Protein AF-A0A9X1L2Z2-F1 (afdb_monomer_lite)

Secondary structure (DSSP, 8-state):
----HHHHHHHHHHTT--SEEEEEE-SS-EEEEEEETTEEEEEEEEETTEEEEEEEEEEETTEEPSEEEEE-TTSGGGEEEEEGGG------S--EESSHHHHHHHHHHHHIIIII--EEEEEEETTEEEEEEEEETTEEEEEE---SS-SSSPPTT-THHHHHTHHHHH--TTGGG-EEEEEEPPPP---------

Radius of gyration: 20.14 Å; chains: 1; bounding box: 76×34×52 Å

Sequence (197 aa):
MTANWIKYLEQKLSQFNPTDVENRETEYKSSLTYYFQTSYLTVEFLDSTTINQVELGTYKNGIFSDYKILFHNSAPNFTKVKQRLFEIDENVNYVLTYDKANVEKLNIFLDSLFTNGWTEKIFSYKGFDYLIIVEIDNATHRIELKSNAEQDIPMPMDNLGIKMNIIWNNLKINARNRKKSIIEVKPLKKNVVQQRV

Structure (mmCIF, N/CA/C/O backbone):
data_AF-A0A9X1L2Z2-F1
#
_entry.id   AF-A0A9X1L2Z2-F1
#
loop_
_atom_site.group_PDB
_atom_site.id
_atom_site.type_symbol
_atom_site.label_atom_id
_atom_site.label_alt_id
_atom_site.label_comp_id
_atom_site.label_asym_id
_atom_site.label_entity_id
_atom_site.label_seq_id
_atom_site.pdbx_PDB_ins_code
_atom_site.Cartn_x
_atom_site.Cartn_y
_atom_site.Cartn_z
_atom_site.occupancy
_atom_site.B_iso_or_equiv
_atom_site.auth_seq_id
_atom_site.auth_comp_id
_atom_site.auth_asym_id
_atom_site.auth_atom_id
_atom_site.pdbx_PDB_model_num
ATOM 1 N N . MET A 1 1 ? -23.617 6.386 17.487 1.00 50.56 1 MET A N 1
ATOM 2 C CA . MET A 1 1 ? -22.558 5.397 17.191 1.00 50.56 1 MET A CA 1
ATOM 3 C C . MET A 1 1 ? -21.220 6.081 17.374 1.00 50.56 1 MET A C 1
ATOM 5 O O . MET A 1 1 ? -21.039 7.148 16.806 1.00 50.56 1 MET A O 1
ATOM 9 N N . THR A 1 2 ? -20.331 5.518 18.185 1.00 64.75 2 THR A N 1
ATOM 10 C CA . THR A 1 2 ? -18.977 6.044 18.403 1.00 64.75 2 THR A CA 1
ATOM 11 C C . THR A 1 2 ? -18.167 5.906 17.115 1.00 64.75 2 THR A C 1
ATOM 13 O O . THR A 1 2 ? -18.229 4.857 16.469 1.00 64.75 2 THR A O 1
ATOM 16 N N . ALA A 1 3 ? -17.470 6.966 16.710 1.00 80.62 3 ALA A N 1
ATOM 17 C CA . ALA A 1 3 ? -16.605 6.934 15.538 1.00 80.62 3 ALA A CA 1
ATOM 18 C C . ALA A 1 3 ? -15.352 6.104 15.856 1.00 80.62 3 ALA A C 1
ATOM 20 O O . ALA A 1 3 ? -14.770 6.265 16.927 1.00 80.62 3 ALA A O 1
ATOM 21 N N . ASN A 1 4 ? -14.992 5.173 14.975 1.00 91.19 4 ASN A N 1
ATOM 22 C CA . ASN A 1 4 ? -13.864 4.268 15.171 1.00 91.19 4 ASN A CA 1
ATOM 23 C C . ASN A 1 4 ? -13.281 3.843 13.814 1.00 91.19 4 ASN A C 1
ATOM 25 O O . ASN A 1 4 ? -13.928 4.009 12.773 1.00 91.19 4 ASN A O 1
ATOM 29 N N . TRP A 1 5 ? -12.057 3.313 13.815 1.00 93.50 5 TRP A N 1
ATOM 30 C CA . TRP A 1 5 ? -11.350 2.977 12.580 1.00 93.50 5 TRP A CA 1
ATOM 31 C C . TRP A 1 5 ? -11.997 1.831 11.813 1.00 93.50 5 TRP A C 1
ATOM 33 O O . TRP A 1 5 ? -12.001 1.867 10.588 1.00 93.50 5 TRP A O 1
ATOM 43 N N . ILE A 1 6 ? -12.563 0.847 12.514 1.00 91.88 6 ILE A N 1
ATOM 44 C CA . ILE A 1 6 ? -13.168 -0.341 11.899 1.00 91.88 6 ILE A CA 1
ATOM 45 C C . ILE A 1 6 ? -14.299 0.077 10.953 1.00 91.88 6 ILE A C 1
ATOM 47 O O . ILE A 1 6 ? -14.218 -0.160 9.750 1.00 91.88 6 ILE A O 1
ATOM 51 N N . LYS A 1 7 ? -15.296 0.809 11.466 1.00 92.06 7 LYS A N 1
ATOM 52 C CA . LYS A 1 7 ? -16.436 1.277 10.660 1.00 92.06 7 LYS A CA 1
ATOM 53 C C . LYS A 1 7 ? -16.010 2.228 9.550 1.00 92.06 7 LYS A C 1
ATOM 55 O O . LYS A 1 7 ? -16.571 2.206 8.458 1.00 92.06 7 LYS A O 1
ATOM 60 N N . TYR A 1 8 ? -15.030 3.082 9.837 1.00 94.50 8 TYR A N 1
ATOM 61 C CA . TYR A 1 8 ? -14.489 4.003 8.849 1.00 94.50 8 TYR A CA 1
ATOM 62 C C . TYR A 1 8 ? -13.849 3.259 7.669 1.00 94.50 8 TYR A C 1
ATOM 64 O O . TYR A 1 8 ? -14.135 3.573 6.514 1.00 94.50 8 TYR A O 1
ATOM 72 N N . LEU A 1 9 ? -13.007 2.263 7.951 1.00 94.44 9 LEU A N 1
ATOM 73 C CA . LEU A 1 9 ? -12.316 1.474 6.935 1.00 94.44 9 LEU A CA 1
ATOM 74 C C . LEU A 1 9 ? -13.283 0.601 6.143 1.00 94.44 9 LEU A C 1
ATOM 76 O O . LEU A 1 9 ? -13.163 0.562 4.924 1.00 94.44 9 LEU A O 1
ATOM 80 N N . GLU A 1 10 ? -14.278 -0.010 6.789 1.00 92.00 10 GLU A N 1
ATOM 81 C CA . GLU A 1 10 ? -15.349 -0.740 6.098 1.00 92.00 10 GLU A CA 1
ATOM 82 C C . GLU A 1 10 ? -16.029 0.151 5.049 1.00 92.00 10 GLU A C 1
ATOM 84 O O . GLU A 1 10 ? -16.127 -0.215 3.877 1.00 92.00 10 GLU A O 1
ATOM 89 N N . GLN A 1 11 ? -16.425 1.368 5.432 1.00 92.19 11 GLN A N 1
ATOM 90 C CA . GLN A 1 11 ? -17.044 2.322 4.511 1.00 92.19 11 GLN A CA 1
ATOM 91 C C . GLN A 1 11 ? -16.074 2.766 3.410 1.00 92.19 11 GLN A C 1
ATOM 93 O O . GLN A 1 11 ? -16.404 2.673 2.227 1.00 92.19 11 GLN A O 1
ATOM 98 N N . LYS A 1 12 ? -14.865 3.210 3.774 1.00 91.94 12 LYS A N 1
ATOM 99 C CA . LYS A 1 12 ? -13.863 3.727 2.829 1.00 91.94 12 LYS A CA 1
ATOM 100 C C . LYS A 1 12 ? -13.367 2.656 1.860 1.00 91.94 12 LYS A C 1
ATOM 102 O O . LYS A 1 12 ? -13.046 3.002 0.729 1.00 91.94 12 LYS A O 1
ATOM 107 N N . LEU A 1 13 ? -13.268 1.391 2.264 1.00 91.62 13 LEU A N 1
ATOM 108 C CA . LEU A 1 13 ? -12.715 0.325 1.426 1.00 91.62 13 LEU A CA 1
ATOM 109 C C . LEU A 1 13 ? -13.782 -0.423 0.628 1.00 91.62 13 LEU A C 1
ATOM 111 O O . LEU A 1 13 ? -13.462 -0.937 -0.443 1.00 91.62 13 LEU A O 1
ATOM 115 N N . SER A 1 14 ? -15.044 -0.417 1.074 1.00 88.81 14 SER A N 1
ATOM 116 C CA . SER A 1 14 ? -16.161 -1.027 0.333 1.00 88.81 14 SER A CA 1
ATOM 117 C C . SER A 1 14 ? -16.272 -0.518 -1.109 1.00 88.81 14 SER A C 1
ATOM 119 O O . SER A 1 14 ? -16.515 -1.304 -2.021 1.00 88.81 14 SER A O 1
ATOM 121 N N . GLN A 1 15 ? -15.988 0.768 -1.346 1.00 88.50 15 GLN A N 1
ATOM 122 C CA . GLN A 1 15 ? -16.022 1.374 -2.684 1.00 88.50 15 GLN A CA 1
ATOM 123 C C . GLN A 1 15 ? -15.008 0.766 -3.670 1.00 88.50 15 GLN A C 1
ATOM 125 O O . GLN A 1 15 ? -15.162 0.912 -4.882 1.00 88.50 15 GLN A O 1
ATOM 130 N N . PHE A 1 16 ? -13.968 0.090 -3.171 1.00 86.06 16 PHE A N 1
ATOM 131 C CA . PHE A 1 16 ? -12.947 -0.562 -3.991 1.00 86.06 16 PHE A CA 1
ATOM 132 C C . PHE A 1 16 ? -13.242 -2.046 -4.251 1.00 86.06 16 PHE A C 1
ATOM 134 O O . PHE A 1 16 ? -12.428 -2.716 -4.882 1.00 86.06 16 PHE A O 1
ATOM 141 N N . ASN A 1 17 ? -14.405 -2.542 -3.810 1.00 88.25 17 ASN A N 1
ATOM 142 C CA . ASN A 1 17 ? -14.879 -3.918 -3.985 1.00 88.25 17 ASN A CA 1
ATOM 143 C C . ASN A 1 17 ? -13.841 -4.983 -3.565 1.00 88.25 17 ASN A C 1
ATOM 145 O O . ASN A 1 17 ? -13.325 -5.703 -4.428 1.00 88.25 17 ASN A O 1
ATOM 149 N N . PRO A 1 18 ? -13.514 -5.095 -2.260 1.00 90.25 18 PRO A N 1
ATOM 150 C CA . PRO A 1 18 ? -12.686 -6.188 -1.760 1.00 90.25 18 PRO A CA 1
ATOM 151 C C . PRO A 1 18 ? -13.276 -7.544 -2.168 1.00 90.25 18 PRO A C 1
ATOM 153 O O . PRO A 1 18 ? -14.487 -7.748 -2.109 1.00 90.25 18 PRO A O 1
ATOM 156 N N . THR A 1 19 ? -12.422 -8.470 -2.594 1.00 91.00 19 THR A N 1
ATOM 157 C CA . THR A 1 19 ? -12.823 -9.834 -2.959 1.00 91.00 19 THR A CA 1
ATOM 158 C C . THR A 1 19 ? -13.074 -10.704 -1.738 1.00 91.00 19 THR A C 1
ATOM 160 O O . THR A 1 19 ? -13.852 -11.646 -1.824 1.00 91.00 19 THR A O 1
ATOM 163 N N . ASP A 1 20 ? -12.386 -10.410 -0.637 1.00 91.44 20 ASP A N 1
ATOM 164 C CA . ASP A 1 20 ? -12.529 -11.106 0.637 1.00 91.44 20 ASP A CA 1
ATOM 165 C C . ASP A 1 20 ? -12.056 -10.202 1.784 1.00 91.44 20 ASP A C 1
ATOM 167 O O . ASP A 1 20 ? -11.296 -9.250 1.556 1.00 91.44 20 ASP A O 1
ATOM 171 N N . VAL A 1 21 ? -12.502 -10.499 3.002 1.00 93.06 21 VAL A N 1
ATOM 172 C CA . VAL A 1 21 ? -12.085 -9.816 4.230 1.00 93.06 21 VAL A CA 1
ATOM 173 C C . VAL A 1 21 ? -11.798 -10.862 5.304 1.00 93.06 21 VAL A C 1
ATOM 175 O O . VAL A 1 21 ? -12.689 -11.596 5.723 1.00 93.06 21 VAL A O 1
ATOM 178 N N . GLU A 1 22 ? -10.551 -10.911 5.767 1.00 93.00 22 GLU A N 1
ATOM 179 C CA . GLU A 1 22 ? -10.114 -11.798 6.846 1.00 93.00 22 GLU A CA 1
ATOM 180 C C . GLU A 1 22 ? -9.914 -11.007 8.139 1.00 93.00 22 GLU A C 1
ATOM 182 O O . GLU A 1 22 ? -9.192 -10.006 8.168 1.00 93.00 22 GLU A O 1
ATOM 187 N N . ASN A 1 23 ? -10.497 -11.517 9.222 1.00 92.12 23 ASN A N 1
ATOM 188 C CA . ASN A 1 23 ? -10.336 -10.971 10.562 1.00 92.12 23 ASN A CA 1
ATOM 189 C C . ASN A 1 23 ? -9.462 -11.923 11.376 1.00 92.12 23 ASN A C 1
ATOM 191 O O . ASN A 1 23 ? -9.761 -13.116 11.469 1.00 92.12 23 ASN A O 1
ATOM 195 N N . ARG A 1 24 ? -8.404 -11.399 11.995 1.00 89.94 24 ARG A N 1
ATOM 196 C CA . ARG A 1 24 ? -7.597 -12.142 12.967 1.00 89.94 24 ARG A CA 1
ATOM 197 C C . ARG A 1 24 ? -7.587 -11.415 14.291 1.00 89.94 24 ARG A C 1
ATOM 199 O O . ARG A 1 24 ? -7.286 -10.229 14.352 1.00 89.94 24 ARG A O 1
ATOM 206 N N . GLU A 1 25 ? -7.853 -12.154 15.355 1.00 87.00 25 GLU A N 1
ATOM 207 C CA . GLU A 1 25 ? -7.789 -11.649 16.718 1.00 87.00 25 GLU A CA 1
ATOM 208 C C . GLU A 1 25 ? -6.832 -12.511 17.538 1.00 87.00 25 GLU A C 1
ATOM 210 O O . GLU A 1 25 ? -6.821 -13.739 17.449 1.00 87.00 25 GLU A O 1
ATOM 215 N N . THR A 1 26 ? -6.000 -11.839 18.321 1.00 80.12 26 THR A N 1
ATOM 216 C CA . THR A 1 26 ? -5.115 -12.416 19.332 1.00 80.12 26 THR A CA 1
ATOM 217 C C . THR A 1 26 ? -5.360 -11.687 20.650 1.00 80.12 26 THR A C 1
ATOM 219 O O . THR A 1 26 ? -6.032 -10.658 20.671 1.00 80.12 26 THR A O 1
ATOM 222 N N . GLU A 1 27 ? -4.781 -12.172 21.748 1.00 72.19 27 GLU A N 1
ATOM 223 C CA . GLU A 1 27 ? -4.947 -11.558 23.075 1.00 72.19 27 GLU A CA 1
ATOM 224 C C . GLU A 1 27 ? -4.486 -10.088 23.137 1.00 72.19 27 GLU A C 1
ATOM 226 O O . GLU A 1 27 ? -5.013 -9.307 23.924 1.00 72.19 27 GLU A O 1
ATOM 231 N N . TYR A 1 28 ? -3.539 -9.689 22.281 1.00 72.75 28 TYR A N 1
ATOM 232 C CA . TYR A 1 28 ? -2.922 -8.357 22.325 1.00 72.75 28 TYR A CA 1
ATOM 233 C C . TYR A 1 28 ? -3.249 -7.469 21.124 1.00 72.75 28 TYR A C 1
ATOM 235 O O . TYR A 1 28 ? -2.971 -6.271 21.161 1.00 72.75 28 TYR A O 1
ATOM 243 N N . LYS A 1 29 ? -3.752 -8.049 20.030 1.00 76.88 29 LYS A N 1
ATOM 244 C CA . LYS A 1 29 ? -3.877 -7.369 18.735 1.00 76.88 29 LYS A CA 1
ATOM 245 C C . LYS A 1 29 ? -5.016 -7.949 17.917 1.00 76.88 29 LYS A C 1
ATOM 247 O O . LYS A 1 29 ? -5.210 -9.166 17.899 1.00 76.88 29 LYS A O 1
ATOM 252 N N . SER A 1 30 ? -5.686 -7.085 17.165 1.00 90.19 30 SER A N 1
ATOM 253 C CA . SER A 1 30 ? -6.607 -7.491 16.102 1.00 90.19 30 SER A CA 1
ATOM 254 C C . SER A 1 30 ? -6.120 -6.960 14.759 1.00 90.19 30 SER A C 1
ATOM 256 O O . SER A 1 30 ? -5.442 -5.935 14.694 1.00 90.19 30 SER A O 1
ATOM 258 N N . SER A 1 31 ? -6.434 -7.655 13.673 1.00 92.50 31 SER A N 1
ATOM 259 C CA . SER A 1 31 ? -6.158 -7.179 12.326 1.00 92.50 31 SER A CA 1
ATOM 260 C C . SER A 1 31 ? -7.288 -7.505 11.362 1.00 92.50 31 SER A C 1
ATOM 262 O O . SER A 1 31 ? -7.951 -8.540 11.461 1.00 92.50 31 SER A O 1
ATOM 264 N N . LEU A 1 32 ? -7.498 -6.585 10.424 1.00 94.50 32 LEU A N 1
ATOM 265 C CA . LEU A 1 32 ? -8.420 -6.727 9.304 1.00 94.50 32 LEU A CA 1
ATOM 266 C C . LEU A 1 32 ? -7.599 -6.728 8.022 1.00 94.50 32 LEU A C 1
ATOM 268 O O . LEU A 1 32 ? -6.861 -5.775 7.756 1.00 94.50 32 LEU A O 1
ATOM 272 N N . THR A 1 33 ? -7.728 -7.784 7.227 1.00 94.19 33 THR A N 1
ATOM 273 C CA . THR A 1 33 ? -7.079 -7.891 5.922 1.00 94.19 33 THR A CA 1
ATOM 274 C C . THR A 1 33 ? -8.121 -7.877 4.820 1.00 94.19 33 THR A C 1
ATOM 276 O O . THR A 1 33 ? -8.940 -8.780 4.712 1.00 94.19 33 THR A O 1
ATOM 279 N N . TYR A 1 34 ? -8.062 -6.850 3.980 1.00 93.88 34 TYR A N 1
ATOM 280 C CA . TYR A 1 34 ? -8.905 -6.688 2.803 1.00 93.88 34 TYR A CA 1
ATOM 281 C C . TYR A 1 34 ? -8.153 -7.207 1.584 1.00 93.88 34 TYR A C 1
ATOM 283 O O . TYR A 1 34 ? -7.081 -6.697 1.244 1.00 93.88 34 TYR A O 1
ATOM 291 N N . TYR A 1 35 ? -8.714 -8.200 0.907 1.00 91.44 35 TYR A N 1
ATOM 292 C CA . TYR A 1 35 ? -8.129 -8.780 -0.294 1.00 91.44 35 TYR A CA 1
ATOM 293 C C . TYR A 1 35 ? -8.705 -8.143 -1.556 1.00 91.44 35 TYR A C 1
ATOM 295 O O . TYR A 1 35 ? -9.900 -7.889 -1.661 1.00 91.44 35 TYR A O 1
ATOM 303 N N . PHE A 1 36 ? -7.845 -7.918 -2.546 1.00 87.88 36 PHE A N 1
ATOM 304 C CA . PHE A 1 36 ? -8.167 -7.336 -3.846 1.00 87.88 36 PHE A CA 1
ATOM 305 C C . PHE A 1 36 ? -7.457 -8.124 -4.948 1.00 87.88 36 PHE A C 1
ATOM 307 O O . PHE A 1 36 ? -6.343 -7.785 -5.351 1.00 87.88 36 PHE A O 1
ATOM 314 N N . GLN A 1 37 ? -8.084 -9.187 -5.455 1.00 84.94 37 GLN A N 1
ATOM 315 C CA . GLN A 1 37 ? -7.502 -10.066 -6.483 1.00 84.94 37 GLN A CA 1
ATOM 316 C C . GLN A 1 37 ? -6.125 -10.632 -6.078 1.00 84.94 37 GLN A C 1
ATOM 318 O O . GLN A 1 37 ? -6.063 -11.638 -5.390 1.00 84.94 37 GLN A O 1
ATOM 323 N N . THR A 1 38 ? -5.022 -10.006 -6.502 1.00 84.31 38 THR A N 1
ATOM 324 C CA . THR A 1 38 ? -3.631 -10.398 -6.192 1.00 84.31 38 THR A CA 1
ATOM 325 C C . THR A 1 38 ? -2.947 -9.447 -5.207 1.00 84.31 38 THR A C 1
ATOM 327 O O . THR A 1 38 ? -1.725 -9.454 -5.055 1.00 84.31 38 THR A O 1
ATOM 330 N N . SER A 1 39 ? -3.717 -8.577 -4.562 1.00 88.06 39 SER A N 1
ATOM 331 C CA . SER A 1 39 ? -3.256 -7.557 -3.620 1.00 88.06 39 SER A CA 1
ATOM 332 C C . SER A 1 39 ? -4.003 -7.675 -2.302 1.00 88.06 39 SER A C 1
ATOM 334 O O . SER A 1 39 ? -5.114 -8.193 -2.267 1.00 88.06 39 SER A O 1
ATOM 336 N N . TYR A 1 40 ? -3.410 -7.193 -1.220 1.00 90.94 40 TYR A N 1
ATOM 337 C CA . TYR A 1 40 ? -4.066 -7.148 0.082 1.00 90.94 40 TYR A CA 1
ATOM 338 C C . TYR A 1 40 ? -3.699 -5.854 0.810 1.00 90.94 40 TYR A C 1
ATOM 340 O O . TYR A 1 40 ? -2.624 -5.298 0.577 1.00 90.94 40 TYR A O 1
ATOM 348 N N . LEU A 1 41 ? -4.587 -5.393 1.685 1.00 92.94 41 LEU A N 1
ATOM 349 C CA . LEU A 1 41 ? -4.359 -4.317 2.644 1.00 92.94 41 LEU A CA 1
ATOM 350 C C . LEU A 1 41 ? -4.656 -4.868 4.037 1.00 92.94 41 LEU A C 1
ATOM 352 O O . LEU A 1 41 ? -5.799 -5.217 4.319 1.00 92.94 41 LEU A O 1
ATOM 356 N N . THR A 1 42 ? -3.651 -4.923 4.898 1.00 93.50 42 THR A N 1
ATOM 357 C CA . THR A 1 42 ? -3.804 -5.309 6.299 1.00 93.50 42 THR A CA 1
ATOM 358 C C . THR A 1 42 ? -3.727 -4.073 7.176 1.00 93.50 42 THR A C 1
ATOM 360 O O . THR A 1 42 ? -2.803 -3.264 7.063 1.00 93.50 42 THR A O 1
ATOM 363 N N . VAL A 1 43 ? -4.695 -3.947 8.074 1.00 93.69 43 VAL A N 1
ATOM 364 C CA . VAL A 1 43 ? -4.696 -2.953 9.140 1.00 93.69 43 VAL A CA 1
ATOM 365 C C . VAL A 1 43 ? -4.642 -3.693 10.463 1.00 93.69 43 VAL A C 1
ATOM 367 O O . VAL A 1 43 ? -5.512 -4.509 10.749 1.00 93.69 43 VAL A O 1
ATOM 370 N N . GLU A 1 44 ? -3.609 -3.426 11.250 1.00 92.00 44 GLU A N 1
ATOM 371 C CA . GLU A 1 44 ? -3.461 -3.928 12.612 1.00 92.00 44 GLU A CA 1
ATOM 372 C C . GLU A 1 44 ? -3.911 -2.852 13.599 1.00 92.00 44 GLU A C 1
ATOM 374 O O . GLU A 1 44 ? -3.548 -1.681 13.467 1.00 92.00 44 GLU A O 1
ATOM 379 N N . PHE A 1 45 ? -4.672 -3.256 14.606 1.00 90.44 45 PHE A N 1
ATOM 380 C CA . PHE A 1 45 ? -5.266 -2.393 15.613 1.00 90.44 45 PHE A CA 1
ATOM 381 C C . PHE A 1 45 ? -4.747 -2.772 17.000 1.00 90.44 45 PHE A C 1
ATOM 383 O O . PHE A 1 45 ? -4.691 -3.955 17.349 1.00 90.44 45 PHE A O 1
ATOM 390 N N . LEU A 1 46 ? -4.421 -1.754 17.802 1.00 88.88 46 LEU A N 1
ATOM 391 C CA . LEU A 1 46 ? -4.300 -1.920 19.255 1.00 88.88 46 LEU A CA 1
ATOM 392 C C . LEU A 1 46 ? -5.694 -1.985 19.888 1.00 88.88 46 LEU A C 1
ATOM 394 O O . LEU A 1 46 ? -5.942 -2.778 20.788 1.00 88.88 46 LEU A O 1
ATOM 398 N N . ASP A 1 47 ? -6.615 -1.170 19.374 1.00 88.19 47 ASP A N 1
ATOM 399 C CA . ASP A 1 47 ? -8.021 -1.125 19.758 1.00 88.19 47 ASP A CA 1
ATOM 400 C C . ASP A 1 47 ? -8.853 -0.509 18.612 1.00 88.19 47 ASP A C 1
ATOM 402 O O . ASP A 1 47 ? -8.313 -0.038 17.611 1.00 88.19 47 ASP A O 1
ATOM 406 N N . SER A 1 48 ? -10.184 -0.464 18.745 1.00 88.88 48 SER A N 1
ATOM 407 C CA . SER A 1 48 ? -11.062 0.050 17.675 1.00 88.88 48 SER A CA 1
ATOM 408 C C . SER A 1 48 ? -10.803 1.515 17.266 1.00 88.88 48 SER A C 1
ATOM 410 O O . SER A 1 48 ? -11.199 1.932 16.176 1.00 88.88 48 SER A O 1
ATOM 412 N N . THR A 1 49 ? -10.149 2.303 18.117 1.00 91.19 49 THR A N 1
ATOM 413 C CA . THR A 1 49 ? -9.814 3.722 17.925 1.00 91.19 49 THR A CA 1
ATOM 414 C C . THR A 1 49 ? -8.336 3.969 17.625 1.00 91.19 49 THR A C 1
ATOM 416 O O . THR A 1 49 ? -7.976 5.098 17.289 1.00 91.19 49 THR A O 1
ATOM 419 N N . THR A 1 50 ? -7.502 2.927 17.648 1.00 90.19 50 THR A N 1
ATOM 420 C CA . THR A 1 50 ? -6.052 3.048 17.492 1.00 90.19 50 THR A CA 1
ATOM 421 C C . THR A 1 50 ? -5.502 2.009 16.517 1.00 90.19 50 THR A C 1
ATOM 423 O O . THR A 1 50 ? -5.487 0.809 16.799 1.00 90.19 50 THR A O 1
ATOM 426 N N . ILE A 1 51 ? -4.989 2.474 15.377 1.00 91.50 51 ILE A N 1
ATOM 427 C CA . ILE A 1 51 ? -4.265 1.631 14.415 1.00 91.50 51 ILE A CA 1
ATOM 428 C C . ILE A 1 51 ? -2.798 1.541 14.837 1.00 91.50 51 ILE A C 1
ATOM 430 O O . ILE A 1 51 ? -2.168 2.566 15.095 1.00 91.50 51 ILE A O 1
ATOM 434 N N . ASN A 1 52 ? -2.261 0.322 14.874 1.00 87.19 52 ASN A N 1
ATOM 435 C CA . ASN A 1 52 ? -0.843 0.053 15.094 1.00 87.19 52 ASN A CA 1
ATOM 436 C C . ASN A 1 52 ? -0.046 0.012 13.790 1.00 87.19 52 ASN A C 1
ATOM 438 O O . ASN A 1 52 ? 1.119 0.378 13.779 1.00 87.19 52 ASN A O 1
ATOM 442 N N . GLN A 1 53 ? -0.635 -0.476 12.697 1.00 89.56 53 GLN A N 1
ATOM 443 C CA . GLN A 1 53 ? 0.067 -0.622 11.425 1.00 89.56 53 GLN A CA 1
ATOM 444 C C . GLN A 1 53 ? -0.923 -0.663 10.266 1.00 89.56 53 GLN A C 1
ATOM 446 O O . GLN A 1 53 ? -1.990 -1.264 10.367 1.00 89.56 53 GLN A O 1
ATOM 451 N N . VAL A 1 54 ? -0.534 -0.071 9.138 1.00 90.94 54 VAL A N 1
ATOM 452 C CA . VAL A 1 54 ? -1.209 -0.261 7.852 1.00 90.94 54 VAL A CA 1
ATOM 453 C C . VAL A 1 54 ? -0.170 -0.729 6.850 1.00 90.94 54 VAL A C 1
ATOM 455 O O . VAL A 1 54 ? 0.826 -0.037 6.612 1.00 90.94 54 VAL A O 1
ATOM 458 N N . GLU A 1 55 ? -0.400 -1.896 6.264 1.00 90.06 55 GLU A N 1
ATOM 459 C CA . GLU A 1 55 ? 0.445 -2.438 5.212 1.00 90.06 55 GLU A CA 1
ATOM 460 C C . GLU A 1 55 ? -0.363 -2.880 4.002 1.00 90.06 55 GLU A C 1
ATOM 462 O O . GLU A 1 55 ? -1.468 -3.398 4.116 1.00 90.06 55 GLU A O 1
ATOM 467 N N . LEU A 1 56 ? 0.221 -2.701 2.828 1.00 89.50 56 LEU A N 1
ATOM 468 C CA . LEU A 1 56 ? -0.313 -3.183 1.574 1.00 89.50 56 LEU A CA 1
ATOM 469 C C . LEU A 1 56 ? 0.756 -3.997 0.855 1.00 89.50 56 LEU A C 1
ATOM 471 O O . LEU A 1 56 ? 1.932 -3.628 0.798 1.00 89.50 56 LEU A O 1
ATOM 475 N N . GLY A 1 57 ? 0.340 -5.116 0.283 1.00 86.31 57 GLY A N 1
ATOM 476 C CA . GLY A 1 57 ? 1.236 -5.988 -0.452 1.00 86.31 57 GLY A CA 1
ATOM 477 C C . GLY A 1 57 ? 0.525 -6.772 -1.537 1.00 86.31 57 GLY A C 1
ATOM 478 O O . GLY A 1 57 ? -0.626 -6.518 -1.894 1.00 86.31 57 GLY A O 1
ATOM 479 N N . THR A 1 58 ? 1.251 -7.739 -2.085 1.00 83.50 58 THR A N 1
ATOM 480 C CA . THR A 1 58 ? 0.724 -8.664 -3.088 1.00 83.50 58 THR A CA 1
ATOM 481 C C . THR A 1 58 ? 0.880 -10.093 -2.631 1.00 83.50 58 THR A C 1
ATOM 483 O O . THR A 1 58 ? 1.789 -10.422 -1.864 1.00 83.50 58 THR A O 1
ATOM 486 N N . TYR A 1 59 ? -0.025 -10.931 -3.116 1.00 78.00 59 TYR A N 1
ATOM 487 C CA . TYR A 1 59 ? -0.018 -12.356 -2.864 1.00 78.00 59 TYR A CA 1
ATOM 488 C C . TYR A 1 59 ? -0.467 -13.099 -4.125 1.00 78.00 59 TYR A C 1
ATOM 490 O O . TYR A 1 59 ? -1.277 -12.605 -4.914 1.00 78.00 59 TYR A O 1
ATOM 498 N N . LYS A 1 60 ? 0.091 -14.287 -4.346 1.00 76.25 60 LYS A N 1
ATOM 499 C CA . LYS A 1 60 ? -0.287 -15.168 -5.454 1.00 76.25 60 LYS A CA 1
ATOM 500 C C . LYS A 1 60 ? -0.115 -16.614 -5.017 1.00 76.25 60 LYS A C 1
ATOM 502 O O . LYS A 1 60 ? 0.945 -16.973 -4.520 1.00 76.25 60 LYS A O 1
ATOM 507 N N . ASN A 1 61 ? -1.144 -17.440 -5.214 1.00 76.94 61 ASN A N 1
ATOM 508 C CA . ASN A 1 61 ? -1.139 -18.861 -4.838 1.00 76.94 61 ASN A CA 1
ATOM 509 C C . ASN A 1 61 ? -0.708 -19.099 -3.373 1.00 76.94 61 ASN A C 1
ATOM 511 O O . ASN A 1 61 ? 0.076 -20.000 -3.096 1.00 76.94 61 ASN A O 1
ATOM 515 N N . GLY A 1 62 ? -1.164 -18.245 -2.449 1.00 70.00 62 GLY A N 1
ATOM 516 C CA . GLY A 1 62 ? -0.810 -18.323 -1.024 1.00 70.00 62 GLY A CA 1
ATOM 517 C C . GLY A 1 62 ? 0.588 -17.807 -0.660 1.00 70.00 62 GLY A C 1
ATOM 518 O O . GLY A 1 62 ? 0.959 -17.853 0.508 1.00 70.00 62 GLY A O 1
ATOM 519 N N . ILE A 1 63 ? 1.362 -17.294 -1.622 1.00 72.81 63 ILE A N 1
ATOM 520 C CA . ILE A 1 63 ? 2.710 -16.762 -1.391 1.00 72.81 63 ILE A CA 1
ATOM 521 C C . ILE A 1 63 ? 2.661 -15.234 -1.400 1.00 72.81 63 ILE A C 1
ATOM 523 O O . ILE A 1 63 ? 2.249 -14.627 -2.393 1.00 72.81 63 ILE A O 1
ATOM 527 N N . PHE A 1 64 ? 3.095 -14.619 -0.299 1.00 77.25 64 PHE A N 1
ATOM 528 C CA . PHE A 1 64 ? 3.260 -13.171 -0.176 1.00 77.25 64 PHE A CA 1
ATOM 529 C C . PHE A 1 64 ? 4.545 -12.707 -0.857 1.00 77.25 64 PHE A C 1
ATOM 531 O O . PHE A 1 64 ? 5.561 -13.397 -0.822 1.00 77.25 64 PHE A O 1
ATOM 538 N N . SER A 1 65 ? 4.511 -11.521 -1.457 1.00 73.69 65 SER A N 1
ATOM 539 C CA . SER A 1 65 ? 5.710 -10.932 -2.049 1.00 73.69 65 SER A CA 1
ATOM 540 C C . SER A 1 65 ? 6.707 -10.454 -0.990 1.00 73.69 65 SER A C 1
ATOM 542 O O . SER A 1 65 ? 6.314 -9.959 0.065 1.00 73.69 65 SER A O 1
ATOM 544 N N . ASP A 1 66 ? 7.996 -10.499 -1.335 1.00 71.38 66 ASP A N 1
ATOM 545 C CA . ASP A 1 66 ? 9.131 -10.075 -0.504 1.00 71.38 66 ASP A CA 1
ATOM 546 C C . ASP A 1 66 ? 9.179 -8.571 -0.218 1.00 71.38 66 ASP A C 1
ATOM 548 O O . ASP A 1 66 ? 10.042 -8.117 0.523 1.00 71.38 66 ASP A O 1
ATOM 552 N N . TYR A 1 67 ? 8.276 -7.777 -0.785 1.00 73.69 67 TYR A N 1
ATOM 553 C CA . TYR A 1 67 ? 8.179 -6.342 -0.530 1.00 73.69 67 TYR A CA 1
ATOM 554 C C . TYR A 1 67 ? 6.804 -5.996 0.059 1.00 73.69 67 TYR A C 1
ATOM 556 O O . TYR A 1 67 ? 5.854 -6.778 0.000 1.00 73.69 67 TYR A O 1
ATOM 564 N N . LYS A 1 68 ? 6.683 -4.805 0.630 1.00 79.00 68 LYS A N 1
ATOM 565 C CA . LYS A 1 68 ? 5.410 -4.244 1.078 1.00 79.00 68 LYS A CA 1
ATOM 566 C C . LYS A 1 68 ? 5.461 -2.727 1.097 1.00 79.00 68 LYS A C 1
ATOM 568 O O . LYS A 1 68 ? 6.535 -2.123 1.150 1.00 79.00 68 LYS A O 1
ATOM 573 N N . ILE A 1 69 ? 4.285 -2.129 1.046 1.00 83.69 69 ILE A N 1
ATOM 574 C CA . ILE A 1 69 ? 4.059 -0.698 1.182 1.00 83.69 69 ILE A CA 1
ATOM 575 C C . ILE A 1 69 ? 3.480 -0.466 2.570 1.00 83.69 69 ILE A C 1
ATOM 577 O O . ILE A 1 69 ? 2.525 -1.126 2.962 1.00 83.69 69 ILE A O 1
ATOM 581 N N . LEU A 1 70 ? 4.065 0.457 3.315 1.00 86.50 70 LEU A N 1
ATOM 582 C CA . LEU A 1 70 ? 3.676 0.793 4.675 1.00 86.50 70 LEU A CA 1
ATOM 583 C C . LEU A 1 70 ? 3.207 2.239 4.733 1.00 86.50 70 LEU A C 1
ATOM 585 O O . LEU A 1 70 ? 3.828 3.117 4.124 1.00 86.50 70 LEU A O 1
ATOM 589 N N . PHE A 1 71 ? 2.164 2.477 5.521 1.00 87.50 71 PHE A N 1
ATOM 590 C CA . PHE A 1 71 ? 1.859 3.818 5.998 1.00 87.50 71 PHE A CA 1
ATOM 591 C C . PHE A 1 71 ? 2.945 4.261 6.984 1.00 87.50 71 PHE A C 1
ATOM 593 O O . PHE A 1 71 ? 3.259 3.515 7.906 1.00 87.50 7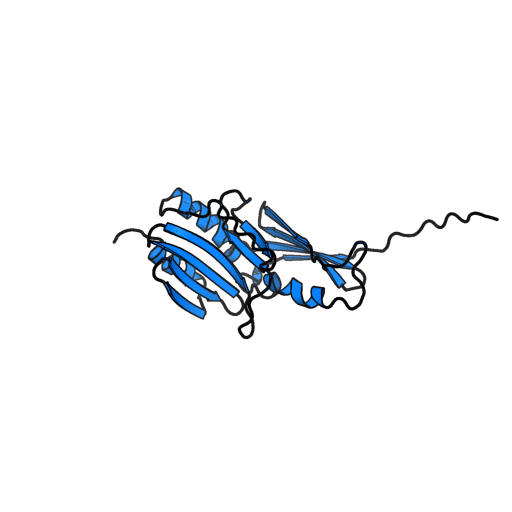1 PHE A O 1
ATOM 600 N N . HIS A 1 72 ? 3.507 5.461 6.840 1.00 86.00 72 HIS A N 1
ATOM 601 C CA . HIS A 1 72 ? 4.523 5.982 7.757 1.00 86.00 72 HIS A CA 1
ATOM 602 C C . HIS A 1 72 ? 4.422 7.501 7.923 1.00 86.00 72 HIS A C 1
ATOM 604 O O . HIS A 1 72 ? 4.630 8.245 6.970 1.00 86.00 72 HIS A O 1
ATOM 610 N N . ASN A 1 73 ? 4.200 7.981 9.150 1.00 81.31 73 ASN A N 1
ATOM 611 C CA . ASN A 1 73 ? 3.920 9.399 9.428 1.00 81.31 73 ASN A CA 1
ATOM 612 C C . ASN A 1 73 ? 5.004 10.381 8.948 1.00 81.31 73 ASN A C 1
ATOM 614 O O . ASN A 1 73 ? 4.681 11.486 8.526 1.00 81.31 73 ASN A O 1
ATOM 618 N N . SER A 1 74 ? 6.282 9.997 9.018 1.00 81.25 74 SER A N 1
ATOM 619 C CA . SER A 1 74 ? 7.394 10.854 8.574 1.00 81.25 74 SER A CA 1
ATOM 620 C C . SER A 1 74 ? 7.781 10.687 7.101 1.00 81.25 74 SER A C 1
ATOM 622 O O . SER A 1 74 ? 8.699 11.362 6.638 1.00 81.25 74 SER A O 1
ATOM 624 N N . ALA A 1 75 ? 7.142 9.769 6.370 1.00 78.62 75 ALA A N 1
ATOM 625 C CA . ALA A 1 75 ? 7.455 9.568 4.964 1.00 78.62 75 ALA A CA 1
ATOM 626 C C . ALA A 1 75 ? 6.695 10.580 4.088 1.00 78.62 75 ALA A C 1
ATOM 628 O O . ALA A 1 75 ? 5.555 10.931 4.410 1.00 78.62 75 ALA A O 1
ATOM 629 N N . PRO A 1 76 ? 7.274 11.027 2.960 1.00 79.38 76 PRO A N 1
ATOM 630 C CA . PRO A 1 76 ? 6.538 11.788 1.955 1.00 79.38 76 PRO A CA 1
ATOM 631 C C . PRO A 1 76 ? 5.263 11.048 1.533 1.00 79.38 76 PRO A C 1
ATOM 633 O O . PRO A 1 76 ? 5.304 9.844 1.271 1.00 79.38 76 PRO A O 1
ATOM 636 N N . ASN A 1 77 ? 4.127 11.755 1.513 1.00 81.12 77 ASN A N 1
ATOM 637 C CA . ASN A 1 77 ? 2.794 11.192 1.233 1.00 81.12 77 ASN A CA 1
ATOM 638 C C . ASN A 1 77 ? 2.460 9.946 2.076 1.00 81.12 77 ASN A C 1
ATOM 640 O O . ASN A 1 77 ? 1.708 9.070 1.654 1.00 81.12 77 ASN A O 1
ATOM 644 N N . PHE A 1 78 ? 3.076 9.842 3.255 1.00 86.00 78 PHE A N 1
ATOM 645 C CA . PHE A 1 78 ? 2.936 8.744 4.204 1.00 86.00 78 PHE A CA 1
ATOM 646 C C . PHE A 1 78 ? 3.267 7.357 3.652 1.00 86.00 78 PHE A C 1
ATOM 648 O O . PHE A 1 78 ? 2.866 6.361 4.243 1.00 86.00 78 PHE A O 1
ATOM 655 N N . THR A 1 79 ? 3.997 7.263 2.542 1.00 83.19 79 THR A N 1
ATOM 656 C CA . THR A 1 79 ? 4.264 5.986 1.875 1.00 83.19 79 THR A CA 1
ATOM 657 C C . THR A 1 79 ? 5.714 5.563 2.082 1.00 83.19 79 THR A C 1
ATOM 659 O O . THR A 1 79 ? 6.642 6.316 1.796 1.00 83.19 79 THR A O 1
ATOM 662 N N . LYS A 1 80 ? 5.943 4.341 2.571 1.00 80.25 80 LYS A N 1
ATOM 663 C CA . LYS A 1 80 ? 7.281 3.741 2.704 1.00 80.25 80 LYS A CA 1
ATOM 664 C C . LYS A 1 80 ? 7.278 2.347 2.088 1.00 80.25 80 LYS A C 1
ATOM 666 O O . LYS A 1 80 ? 6.499 1.496 2.495 1.00 80.25 80 LYS A O 1
ATOM 671 N N . VAL A 1 81 ? 8.167 2.088 1.133 1.00 77.69 81 VAL A N 1
ATOM 672 C CA . VAL 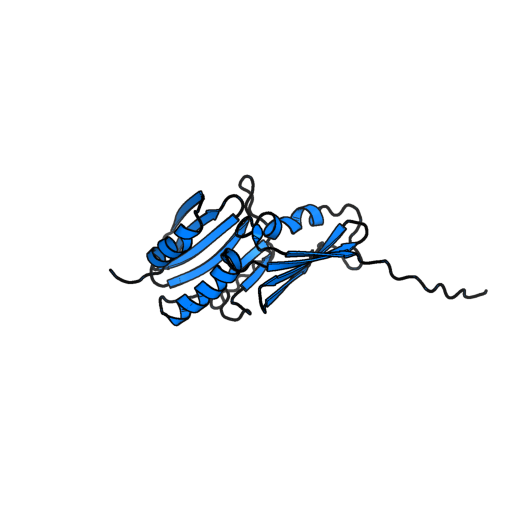A 1 81 ? 8.349 0.744 0.562 1.00 77.69 81 VAL A CA 1
ATOM 673 C C . VAL A 1 81 ? 9.465 0.030 1.318 1.00 77.69 81 VAL A C 1
ATOM 675 O O . VAL A 1 81 ? 10.544 0.593 1.503 1.00 77.69 81 VAL A O 1
ATOM 678 N N . LYS A 1 82 ? 9.214 -1.203 1.763 1.00 73.38 82 LYS A N 1
ATOM 679 C CA . LYS A 1 82 ? 10.188 -2.040 2.478 1.00 73.38 82 LYS A CA 1
ATOM 680 C C . LYS A 1 82 ? 10.255 -3.450 1.898 1.00 73.38 82 LYS A C 1
ATOM 682 O O . LYS A 1 82 ? 9.269 -3.951 1.367 1.00 73.38 82 LYS A O 1
ATOM 687 N N . GLN A 1 83 ? 11.413 -4.090 2.044 1.00 69.31 83 GLN A N 1
ATOM 688 C CA . GLN A 1 83 ? 11.605 -5.518 1.791 1.00 69.31 83 GLN A CA 1
ATOM 689 C C . GLN A 1 83 ? 11.411 -6.301 3.100 1.00 69.31 83 GLN A C 1
ATOM 691 O O . GLN A 1 83 ? 11.970 -5.919 4.126 1.00 69.31 83 GLN A O 1
ATOM 696 N N . ARG A 1 84 ? 10.643 -7.394 3.068 1.00 65.50 84 ARG A N 1
ATOM 697 C CA . ARG A 1 84 ? 10.317 -8.261 4.214 1.00 65.50 84 ARG A CA 1
ATOM 698 C C . ARG A 1 84 ? 11.546 -8.932 4.837 1.00 65.50 84 ARG A C 1
ATOM 700 O O . ARG A 1 84 ? 11.588 -9.108 6.044 1.00 65.50 84 ARG A O 1
ATOM 707 N N . LEU A 1 85 ? 12.560 -9.274 4.037 1.00 55.84 85 LEU A N 1
ATOM 708 C CA . LEU A 1 85 ? 13.759 -9.997 4.502 1.00 55.84 85 LEU A CA 1
ATOM 709 C C . LEU A 1 85 ? 14.664 -9.193 5.458 1.00 55.84 85 LEU A C 1
ATOM 711 O O . LEU A 1 85 ? 15.559 -9.772 6.065 1.00 55.84 85 LEU A O 1
ATOM 715 N N . PHE A 1 86 ? 14.443 -7.883 5.604 1.00 51.38 86 PHE A N 1
ATOM 716 C CA . PHE A 1 86 ? 15.249 -6.994 6.449 1.00 51.38 86 PHE A CA 1
ATOM 717 C C . PHE A 1 86 ? 14.430 -6.364 7.587 1.00 51.38 86 PHE A C 1
ATOM 719 O O . PHE A 1 86 ? 14.693 -5.227 7.983 1.00 51.38 86 PHE A O 1
ATOM 726 N N . GLU A 1 87 ? 13.416 -7.068 8.101 1.00 52.69 87 GLU A N 1
ATOM 727 C CA . GLU A 1 87 ? 12.665 -6.634 9.285 1.00 52.69 87 GLU A CA 1
ATOM 728 C C . GLU A 1 87 ? 13.554 -6.684 10.539 1.00 52.69 87 GLU A C 1
ATOM 730 O O . GLU A 1 87 ? 13.553 -7.638 11.308 1.00 52.69 87 GLU A O 1
ATOM 735 N N . ILE A 1 88 ? 14.336 -5.623 10.744 1.00 46.06 88 ILE A N 1
ATOM 736 C CA . ILE A 1 88 ? 14.712 -5.194 12.088 1.00 46.06 88 ILE A CA 1
ATOM 737 C C . ILE A 1 88 ? 13.475 -4.497 12.652 1.00 46.06 88 ILE A C 1
ATOM 739 O O . ILE A 1 88 ? 12.871 -3.666 11.967 1.00 46.06 88 ILE A O 1
ATOM 743 N N . ASP A 1 89 ? 13.098 -4.885 13.866 1.00 45.69 89 ASP A N 1
ATOM 744 C CA . ASP A 1 89 ? 11.911 -4.456 14.605 1.00 45.69 89 ASP A CA 1
ATOM 745 C C . ASP A 1 89 ? 11.962 -2.941 14.898 1.00 45.69 89 ASP A C 1
ATOM 747 O O . ASP A 1 89 ? 12.310 -2.470 15.982 1.00 45.69 89 ASP A O 1
ATOM 751 N N . GLU A 1 90 ? 11.714 -2.131 13.867 1.00 51.66 90 GLU A N 1
ATOM 752 C CA . GLU A 1 90 ? 11.579 -0.684 13.970 1.00 51.66 90 GLU A CA 1
ATOM 753 C C . GLU A 1 90 ? 10.211 -0.390 14.599 1.00 51.66 90 GLU A C 1
ATOM 755 O O . GLU A 1 90 ? 9.245 -0.099 13.894 1.00 51.66 90 GLU A O 1
ATOM 760 N N . ASN A 1 91 ? 10.159 -0.428 15.933 1.00 48.19 91 ASN A N 1
ATOM 761 C CA . ASN A 1 91 ? 9.053 -0.000 16.809 1.00 48.19 91 ASN A CA 1
ATOM 762 C C . ASN A 1 91 ? 8.696 1.506 16.683 1.00 48.19 91 ASN A C 1
ATOM 764 O O . ASN A 1 91 ? 8.374 2.183 17.658 1.00 48.19 91 ASN A O 1
ATOM 768 N N . VAL A 1 92 ? 8.797 2.094 15.491 1.00 51.78 92 VAL A N 1
ATOM 769 C CA . VAL A 1 92 ? 8.863 3.547 15.310 1.00 51.78 92 VAL A CA 1
ATOM 770 C C . VAL A 1 92 ? 7.539 4.104 14.776 1.00 51.78 92 VAL A C 1
ATOM 772 O O . VAL A 1 92 ? 7.314 4.173 13.574 1.00 51.78 92 VAL A O 1
ATOM 775 N N . ASN A 1 93 ? 6.706 4.601 15.697 1.00 54.28 93 ASN A N 1
ATOM 776 C CA . ASN A 1 93 ? 5.728 5.686 15.487 1.00 54.28 93 ASN A CA 1
ATOM 777 C C . ASN A 1 93 ? 4.565 5.450 14.496 1.00 54.28 93 ASN A C 1
ATOM 779 O O . ASN A 1 93 ? 4.159 6.376 13.782 1.00 54.28 93 ASN A O 1
ATOM 783 N N . TYR A 1 94 ? 3.985 4.249 14.476 1.00 62.31 94 TYR A N 1
ATOM 784 C CA . TYR A 1 94 ? 2.836 3.924 13.614 1.00 62.31 94 TYR A CA 1
ATOM 785 C C . TYR A 1 94 ? 1.458 4.113 14.274 1.00 62.31 94 TYR A C 1
ATOM 787 O O . TYR A 1 94 ? 0.438 3.936 13.611 1.00 62.31 94 TYR A O 1
ATOM 795 N N . VAL A 1 95 ? 1.413 4.515 15.548 1.00 76.81 95 VAL A N 1
ATOM 796 C CA . VAL A 1 95 ? 0.160 4.658 16.301 1.00 76.81 95 VAL A CA 1
ATOM 797 C C . VAL A 1 95 ? -0.676 5.819 15.744 1.00 76.81 95 VAL A C 1
ATOM 799 O O . VAL A 1 95 ? -0.292 6.985 15.856 1.00 76.81 95 VAL A O 1
ATOM 802 N N . LEU A 1 96 ? -1.823 5.499 15.142 1.00 88.44 96 LEU A N 1
ATOM 803 C CA . LEU A 1 96 ? -2.800 6.453 14.603 1.00 88.44 96 LEU A CA 1
ATOM 804 C C . LEU A 1 96 ? -4.080 6.414 15.444 1.00 88.44 96 LEU A C 1
ATOM 806 O O . LEU A 1 96 ? -4.878 5.477 15.343 1.00 88.44 96 LEU A O 1
ATOM 810 N N . THR A 1 97 ? -4.303 7.454 16.242 1.00 91.88 97 THR A N 1
ATOM 811 C CA . THR A 1 97 ? -5.565 7.662 16.964 1.00 91.88 97 THR A CA 1
ATOM 812 C C . THR A 1 97 ? -6.668 8.124 16.023 1.00 91.88 97 THR A C 1
ATOM 814 O O . THR A 1 97 ? -6.405 8.820 15.038 1.00 91.88 97 THR A O 1
ATOM 817 N N . TYR A 1 98 ? -7.913 7.754 16.324 1.00 92.12 98 TYR A N 1
ATOM 818 C CA . TYR A 1 98 ? -9.070 8.186 15.549 1.00 92.12 98 TYR A CA 1
ATOM 819 C C . TYR A 1 98 ? -9.378 9.668 15.806 1.00 92.12 98 TYR A C 1
ATOM 821 O O . TYR A 1 98 ? -10.117 10.034 16.719 1.00 92.12 98 TYR A O 1
ATOM 829 N N . ASP A 1 99 ? -8.815 10.530 14.967 1.00 92.00 99 ASP A N 1
ATOM 830 C CA . ASP A 1 99 ? -9.083 11.963 14.925 1.00 92.00 99 ASP A CA 1
ATOM 831 C C . ASP A 1 99 ? -9.047 12.476 13.481 1.00 92.00 99 ASP A C 1
ATOM 833 O O . ASP A 1 99 ? -8.574 11.803 12.562 1.00 92.00 99 ASP A O 1
ATOM 8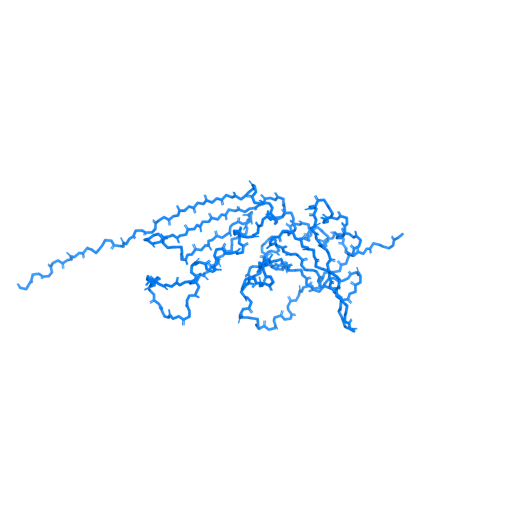37 N N . LYS A 1 100 ? -9.568 13.688 13.267 1.00 92.12 100 LYS A N 1
ATOM 838 C CA . LYS A 1 100 ? -9.708 14.266 11.925 1.00 92.12 100 LYS A CA 1
ATOM 839 C C . LYS A 1 100 ? -8.370 14.356 11.177 1.00 92.12 100 LYS A C 1
ATOM 841 O O . LYS A 1 100 ? -8.322 14.032 9.994 1.00 92.12 100 LYS A O 1
ATOM 846 N N . ALA A 1 101 ? -7.297 14.762 11.854 1.00 91.62 101 ALA A N 1
ATOM 847 C CA . ALA A 1 101 ? -5.996 14.943 11.217 1.00 91.62 101 ALA A CA 1
ATOM 848 C C . ALA A 1 101 ? -5.406 13.598 10.771 1.00 91.62 101 ALA A C 1
ATOM 850 O O . ALA A 1 101 ? -4.870 13.479 9.673 1.00 91.62 101 ALA A O 1
ATOM 851 N N . ASN A 1 102 ? -5.535 12.560 11.593 1.00 92.31 102 ASN A N 1
ATOM 852 C CA . ASN A 1 102 ? -5.053 11.225 11.253 1.00 92.31 102 ASN A CA 1
ATOM 853 C C . ASN A 1 102 ? -5.904 10.544 10.172 1.00 92.31 102 ASN A C 1
ATOM 855 O O . ASN A 1 102 ? -5.353 9.844 9.321 1.00 92.31 102 ASN A O 1
ATOM 859 N N . VAL A 1 103 ? -7.214 10.806 10.134 1.00 93.56 103 VAL A N 1
ATOM 860 C CA . VAL A 1 103 ? -8.088 10.385 9.026 1.00 93.56 103 VAL A CA 1
ATOM 861 C C . VAL A 1 103 ? -7.637 11.008 7.702 1.00 93.56 103 VAL A C 1
ATOM 863 O O . VAL A 1 103 ? -7.556 10.310 6.691 1.00 93.56 103 VAL A O 1
ATOM 866 N N . GLU A 1 104 ? -7.290 12.296 7.695 1.00 92.88 104 GLU A N 1
ATOM 867 C CA . GLU A 1 104 ? -6.759 12.976 6.506 1.00 92.88 104 GLU A CA 1
ATOM 868 C C . GLU A 1 104 ? -5.427 12.363 6.042 1.00 92.88 104 GLU A C 1
ATOM 870 O O . GLU A 1 104 ? -5.277 12.063 4.857 1.00 92.88 104 GLU A O 1
ATOM 875 N N . LYS A 1 105 ? -4.492 12.082 6.961 1.00 92.12 105 LYS A N 1
ATOM 876 C CA . LYS A 1 105 ? -3.219 11.414 6.621 1.00 92.12 105 LYS A CA 1
ATOM 877 C C . LYS A 1 105 ? -3.436 10.035 6.002 1.00 92.12 105 LYS A C 1
ATOM 879 O O . LYS A 1 105 ? -2.830 9.714 4.980 1.00 92.12 105 LYS A O 1
ATOM 884 N N . LEU A 1 106 ? -4.306 9.220 6.604 1.00 92.56 106 LEU A N 1
ATOM 885 C CA . LEU A 1 106 ? -4.603 7.888 6.084 1.00 92.56 106 LEU A CA 1
ATOM 886 C C . LEU A 1 106 ? -5.288 7.963 4.715 1.00 92.56 106 LEU A C 1
ATOM 888 O O . LEU A 1 106 ? -4.989 7.153 3.844 1.00 92.56 106 LEU A O 1
ATOM 892 N N . ASN A 1 107 ? -6.158 8.951 4.490 1.00 92.88 107 ASN A N 1
ATOM 893 C CA . ASN A 1 107 ? -6.751 9.176 3.173 1.00 92.88 107 ASN A CA 1
ATOM 894 C C . ASN A 1 107 ? -5.705 9.510 2.118 1.00 92.88 107 ASN A C 1
ATOM 896 O O . ASN A 1 107 ? -5.753 8.915 1.053 1.00 92.88 107 ASN A O 1
ATOM 900 N N . ILE A 1 108 ? -4.734 10.377 2.415 1.00 90.88 108 ILE A N 1
ATOM 901 C CA . ILE A 1 108 ? -3.650 10.691 1.471 1.00 90.88 108 ILE A CA 1
ATOM 902 C C . ILE A 1 108 ? -2.904 9.412 1.063 1.00 90.88 108 ILE A C 1
ATOM 904 O O . ILE A 1 108 ? -2.670 9.185 -0.124 1.00 90.88 108 ILE A O 1
ATOM 908 N N . PHE A 1 109 ? -2.590 8.545 2.028 1.00 90.25 109 PHE A N 1
ATOM 909 C CA . PHE A 1 109 ? -1.967 7.249 1.754 1.00 90.25 109 PHE A CA 1
ATOM 910 C C . PHE A 1 109 ? -2.852 6.337 0.891 1.00 90.25 109 PHE A C 1
ATOM 912 O O . PHE A 1 109 ? -2.405 5.819 -0.133 1.00 90.25 109 PHE A O 1
ATOM 919 N N . LEU A 1 110 ? -4.118 6.148 1.275 1.00 90.94 110 LEU A N 1
ATOM 920 C CA . LEU A 1 110 ? -5.037 5.261 0.560 1.00 90.94 110 LEU A CA 1
ATOM 921 C C . LEU A 1 110 ? -5.359 5.785 -0.843 1.00 90.94 110 LEU A C 1
ATOM 923 O O . LEU A 1 110 ? -5.330 5.017 -1.798 1.00 90.94 110 LEU A O 1
ATOM 927 N N . ASP A 1 111 ? -5.621 7.078 -0.998 1.00 89.06 111 ASP A N 1
ATOM 928 C CA . ASP A 1 111 ? -5.948 7.684 -2.287 1.00 89.06 111 ASP A CA 1
ATOM 929 C C . ASP A 1 111 ? -4.747 7.619 -3.241 1.00 89.06 111 ASP A C 1
ATOM 931 O O . ASP A 1 111 ? -4.935 7.323 -4.422 1.00 89.06 111 ASP A O 1
ATOM 935 N N . SER A 1 112 ? -3.514 7.762 -2.737 1.00 83.38 112 SER A N 1
ATOM 936 C CA . SER A 1 112 ? -2.300 7.561 -3.543 1.00 83.38 112 SER A CA 1
ATOM 937 C C . SER A 1 112 ? -2.256 6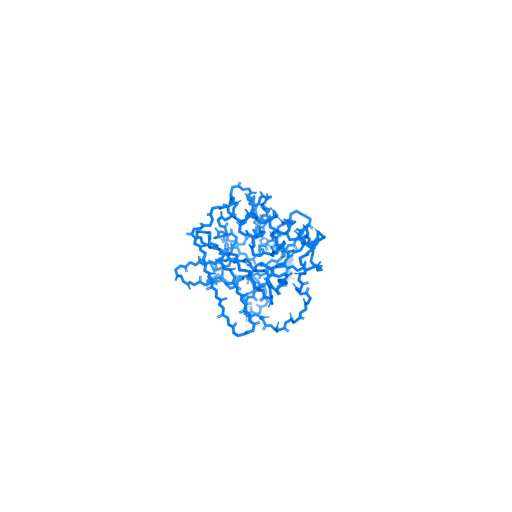.164 -4.179 1.00 83.38 112 SER A C 1
ATOM 939 O O . SER A 1 112 ? -1.946 6.014 -5.363 1.00 83.38 112 SER A O 1
ATOM 941 N N . LEU A 1 113 ? -2.622 5.130 -3.416 1.00 83.88 113 LEU A N 1
ATOM 942 C CA . LEU A 1 113 ? -2.521 3.733 -3.849 1.00 83.88 113 LEU A CA 1
ATOM 943 C C . LEU A 1 113 ? -3.751 3.259 -4.638 1.00 83.88 113 LEU A C 1
ATOM 945 O O . LEU A 1 113 ? -3.610 2.561 -5.642 1.00 83.88 113 LEU A O 1
ATOM 949 N N . PHE A 1 114 ? -4.955 3.646 -4.218 1.00 86.50 114 PHE A N 1
ATOM 950 C CA . PHE A 1 114 ? -6.215 3.147 -4.774 1.00 86.50 114 PHE A CA 1
ATOM 951 C C . PHE A 1 114 ? -6.830 4.054 -5.847 1.00 86.50 114 PHE A C 1
ATOM 953 O O . PHE A 1 114 ? -7.592 3.560 -6.682 1.00 86.50 114 PHE A O 1
ATOM 960 N N . THR A 1 115 ? -6.486 5.346 -5.874 1.00 86.00 115 THR A N 1
ATOM 961 C CA . THR A 1 115 ? -7.160 6.341 -6.728 1.00 86.00 115 THR A CA 1
ATOM 962 C C . THR A 1 115 ? -6.204 7.032 -7.699 1.00 86.00 115 THR A C 1
ATOM 964 O O . THR A 1 115 ? -6.421 6.970 -8.911 1.00 86.00 115 THR A O 1
ATOM 967 N N . ASN A 1 116 ? -5.109 7.624 -7.220 1.00 84.31 116 ASN A N 1
ATOM 968 C CA . ASN A 1 116 ? -4.215 8.451 -8.041 1.00 84.31 116 ASN A CA 1
ATOM 969 C C . ASN A 1 116 ? -3.332 7.609 -8.970 1.00 84.31 116 ASN A C 1
ATOM 971 O O . ASN A 1 116 ? -3.181 7.931 -10.148 1.00 84.31 116 ASN A O 1
ATOM 975 N N . GLY A 1 117 ? -2.820 6.485 -8.464 1.00 78.81 117 GLY A N 1
ATOM 976 C CA . GLY A 1 117 ? -1.898 5.626 -9.201 1.00 78.81 117 GLY A CA 1
ATOM 977 C C . GLY A 1 117 ? -0.459 6.118 -9.070 1.00 78.81 117 GLY A C 1
ATOM 978 O O . GLY A 1 117 ? -0.144 6.959 -8.233 1.00 78.81 117 GLY A O 1
ATOM 979 N N . TRP A 1 118 ? 0.441 5.562 -9.876 1.00 81.38 118 TRP A N 1
ATOM 980 C CA . TRP A 1 118 ? 1.873 5.847 -9.783 1.00 81.38 118 TRP A CA 1
ATOM 981 C C . TRP A 1 118 ? 2.566 5.725 -11.140 1.00 81.38 118 TRP A C 1
ATOM 983 O O . TRP A 1 118 ? 2.048 5.120 -12.087 1.00 81.38 118 TRP A O 1
ATOM 993 N N . THR A 1 119 ? 3.758 6.307 -11.234 1.00 80.00 119 THR A N 1
ATOM 994 C CA . THR A 1 119 ? 4.630 6.190 -12.405 1.00 80.00 119 THR A CA 1
ATOM 995 C C . THR A 1 119 ? 5.816 5.300 -12.087 1.00 80.00 119 THR A C 1
ATOM 997 O O . THR A 1 119 ? 6.413 5.390 -11.020 1.00 80.00 119 THR A O 1
ATOM 1000 N N . GLU A 1 120 ? 6.183 4.450 -13.035 1.00 77.25 120 GLU A N 1
ATOM 1001 C CA . GLU A 1 120 ? 7.348 3.586 -12.923 1.00 77.25 120 GLU A CA 1
ATOM 1002 C C . GLU A 1 120 ? 8.373 3.923 -13.982 1.00 77.25 120 GLU A C 1
ATOM 1004 O O . GLU A 1 120 ? 8.077 3.928 -15.180 1.00 77.25 120 GLU A O 1
ATOM 1009 N N . LYS A 1 121 ? 9.598 4.145 -13.520 1.00 76.00 121 LYS A N 1
ATOM 1010 C CA . LYS 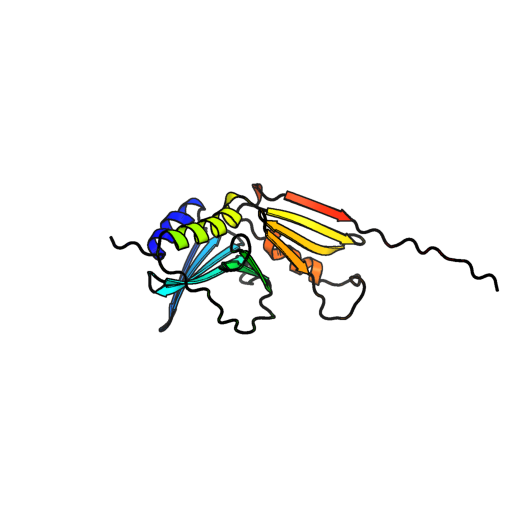A 1 121 ? 10.783 4.239 -14.360 1.00 76.00 121 LYS A CA 1
ATOM 1011 C C . LYS A 1 121 ? 11.581 2.962 -14.173 1.00 76.00 121 LYS A C 1
ATOM 1013 O O . LYS A 1 121 ? 12.153 2.723 -13.109 1.00 76.00 121 LYS A O 1
ATOM 1018 N N . ILE A 1 122 ? 11.565 2.138 -15.209 1.00 75.06 122 ILE A N 1
ATOM 1019 C CA . ILE A 1 122 ? 12.233 0.844 -15.245 1.00 75.06 122 ILE A CA 1
ATOM 1020 C C . ILE A 1 122 ? 13.538 1.038 -16.003 1.00 75.06 122 ILE A C 1
ATOM 1022 O O . ILE A 1 122 ? 13.523 1.428 -17.169 1.00 75.06 122 ILE A O 1
ATOM 1026 N N . PHE A 1 123 ? 14.661 0.794 -15.340 1.00 67.88 123 PHE A N 1
ATOM 1027 C CA . PHE A 1 123 ? 15.968 0.801 -15.977 1.00 67.88 123 PHE A CA 1
ATOM 1028 C C . PHE A 1 123 ? 16.314 -0.626 -16.379 1.00 67.88 123 PHE A C 1
ATOM 1030 O O . PHE A 1 123 ? 16.407 -1.516 -15.525 1.00 67.88 123 PHE A O 1
ATOM 1037 N N . SER A 1 124 ? 16.512 -0.820 -17.680 1.00 69.75 124 SER A N 1
ATOM 1038 C CA . SER A 1 124 ? 16.768 -2.130 -18.271 1.00 69.75 124 SER A CA 1
ATOM 1039 C C . SER A 1 124 ? 18.129 -2.146 -18.966 1.00 69.75 124 SER A C 1
ATOM 1041 O O . SER A 1 124 ? 18.504 -1.193 -19.647 1.00 69.75 124 SER A O 1
ATOM 1043 N N . TYR A 1 125 ? 18.873 -3.240 -18.825 1.00 63.94 125 TYR A N 1
ATOM 1044 C CA . TYR A 1 125 ? 20.149 -3.481 -19.499 1.00 63.94 125 TYR A CA 1
ATOM 1045 C C . TYR A 1 125 ? 20.090 -4.827 -20.224 1.00 63.94 125 TYR A C 1
ATOM 1047 O O . TYR A 1 125 ? 19.807 -5.849 -19.604 1.00 63.94 125 TYR A O 1
ATOM 1055 N N . LYS A 1 126 ? 20.337 -4.842 -21.543 1.00 67.44 126 LYS A N 1
ATOM 1056 C CA . LYS A 1 126 ? 20.248 -6.054 -22.391 1.00 67.44 126 LYS A CA 1
ATOM 1057 C C . LYS A 1 126 ? 18.924 -6.832 -22.233 1.00 67.44 126 LYS A C 1
ATOM 1059 O O . LYS A 1 126 ? 18.919 -8.057 -22.269 1.00 67.44 126 LYS A O 1
ATOM 1064 N N . GLY A 1 127 ? 17.812 -6.121 -22.040 1.00 64.06 127 GLY A N 1
ATOM 1065 C CA . GLY A 1 127 ? 16.490 -6.724 -21.831 1.00 64.06 127 GLY A CA 1
ATOM 1066 C C . GLY A 1 127 ? 16.189 -7.183 -20.398 1.00 64.06 127 GLY A C 1
ATOM 1067 O O . GLY A 1 127 ? 15.120 -7.741 -20.176 1.00 64.06 127 GLY A O 1
ATOM 1068 N N . PHE A 1 128 ? 17.084 -6.937 -19.432 1.00 64.44 128 PHE A N 1
ATOM 1069 C CA . PHE A 1 128 ? 16.875 -7.260 -18.017 1.00 64.44 128 PHE A CA 1
ATOM 1070 C C . PHE A 1 128 ? 16.654 -6.002 -17.174 1.00 64.44 128 PHE A C 1
ATOM 1072 O O . PHE A 1 128 ? 17.476 -5.084 -17.203 1.00 64.44 128 PHE A O 1
ATOM 1079 N N . ASP A 1 129 ? 15.574 -5.984 -16.396 1.00 64.94 129 ASP A N 1
ATOM 1080 C CA . ASP A 1 129 ? 15.257 -4.911 -15.449 1.00 64.94 129 ASP A CA 1
ATOM 1081 C C . ASP A 1 129 ? 16.125 -5.046 -14.192 1.00 64.94 129 ASP A C 1
ATOM 1083 O O . ASP A 1 129 ? 16.175 -6.118 -13.588 1.00 64.94 129 ASP A O 1
ATOM 1087 N N . TYR A 1 130 ? 16.792 -3.967 -13.777 1.00 63.59 130 TYR A N 1
ATOM 1088 C CA . TYR A 1 130 ? 17.709 -3.999 -12.624 1.00 63.59 130 TYR A CA 1
ATOM 1089 C C . TYR A 1 130 ? 17.474 -2.880 -11.601 1.00 63.59 130 TYR A C 1
ATOM 1091 O O . TYR A 1 130 ? 17.948 -2.953 -10.468 1.00 63.59 130 TYR A O 1
ATOM 1099 N N . LEU A 1 131 ? 16.735 -1.837 -11.974 1.00 66.38 131 LEU A N 1
ATOM 1100 C CA . LEU A 1 131 ? 16.310 -0.785 -11.059 1.00 66.38 131 LEU A CA 1
ATOM 1101 C C . LEU A 1 131 ? 14.903 -0.343 -11.437 1.00 66.38 131 LEU A C 1
ATOM 1103 O O . LEU A 1 131 ? 14.628 -0.043 -12.599 1.00 66.38 131 LEU A O 1
ATOM 1107 N N . ILE A 1 132 ? 14.033 -0.258 -10.435 1.00 69.00 132 ILE A N 1
ATOM 1108 C CA . ILE A 1 132 ? 12.703 0.319 -10.586 1.00 69.00 132 ILE A CA 1
ATOM 1109 C C . ILE A 1 132 ? 12.611 1.511 -9.639 1.00 69.00 132 ILE A C 1
ATOM 1111 O O . ILE A 1 132 ? 12.809 1.391 -8.428 1.00 69.00 132 ILE A O 1
ATOM 1115 N N . ILE A 1 133 ? 12.316 2.675 -10.205 1.00 72.38 133 ILE A N 1
ATOM 1116 C CA . ILE A 1 133 ? 11.951 3.864 -9.443 1.00 72.38 133 ILE A CA 1
ATOM 1117 C C . ILE A 1 133 ? 10.443 4.028 -9.565 1.00 72.38 133 ILE A C 1
ATOM 1119 O O . ILE A 1 133 ? 9.914 4.117 -10.674 1.00 72.38 133 ILE A O 1
ATOM 1123 N N . VAL A 1 134 ? 9.766 4.054 -8.422 1.00 74.75 134 VAL A N 1
ATOM 1124 C CA . VAL A 1 134 ? 8.326 4.286 -8.342 1.00 74.75 134 VAL A CA 1
ATOM 1125 C C . VAL A 1 134 ? 8.085 5.692 -7.823 1.00 74.75 134 VAL A C 1
ATOM 1127 O O . VAL A 1 134 ? 8.569 6.061 -6.757 1.00 74.75 134 VAL A O 1
ATOM 1130 N N . GLU A 1 135 ? 7.342 6.471 -8.592 1.00 78.00 135 GLU A N 1
ATOM 1131 C CA . GLU A 1 135 ? 6.980 7.851 -8.288 1.00 78.00 135 GLU A CA 1
ATOM 1132 C C . GLU A 1 135 ? 5.483 7.899 -7.973 1.00 78.00 135 GLU A C 1
ATOM 1134 O O . GLU A 1 135 ? 4.649 7.576 -8.824 1.00 78.00 135 GLU A O 1
ATOM 1139 N N . ILE A 1 136 ? 5.158 8.267 -6.735 1.00 76.75 136 ILE A N 1
ATOM 1140 C CA . ILE A 1 136 ? 3.795 8.389 -6.211 1.00 76.75 136 ILE A CA 1
ATOM 1141 C C . ILE A 1 136 ? 3.612 9.846 -5.791 1.00 76.75 136 ILE A C 1
ATOM 1143 O O . ILE A 1 136 ? 4.104 10.266 -4.739 1.00 76.75 136 ILE A O 1
ATOM 1147 N N . ASP A 1 137 ? 2.948 10.635 -6.634 1.00 75.88 137 ASP A N 1
ATOM 1148 C CA . ASP A 1 137 ? 2.866 12.092 -6.497 1.00 75.88 137 ASP A CA 1
ATOM 1149 C C . ASP A 1 137 ? 4.266 12.711 -6.260 1.00 75.88 137 ASP A C 1
ATOM 1151 O O . ASP A 1 137 ? 5.175 12.529 -7.069 1.00 75.88 137 ASP A O 1
ATOM 1155 N N . ASN A 1 138 ? 4.469 13.414 -5.139 1.00 69.50 138 ASN A N 1
ATOM 1156 C CA . ASN A 1 138 ? 5.752 14.030 -4.763 1.00 69.50 138 ASN A CA 1
ATOM 1157 C C . ASN A 1 138 ? 6.747 13.074 -4.066 1.00 69.50 138 ASN A C 1
ATOM 1159 O O . ASN A 1 138 ? 7.817 13.508 -3.637 1.00 69.50 138 ASN A O 1
ATOM 1163 N N . ALA A 1 139 ? 6.405 11.793 -3.904 1.00 70.25 139 ALA A N 1
ATOM 1164 C CA . ALA A 1 139 ? 7.251 10.795 -3.260 1.00 70.25 139 ALA A CA 1
ATOM 1165 C C . ALA A 1 139 ? 7.958 9.927 -4.307 1.00 70.25 139 ALA A C 1
ATOM 1167 O O . ALA A 1 139 ? 7.338 9.395 -5.226 1.00 70.25 139 ALA A O 1
ATOM 1168 N N . THR A 1 140 ? 9.272 9.758 -4.159 1.00 73.19 140 THR A N 1
ATOM 1169 C CA . THR A 1 140 ? 10.069 8.853 -4.996 1.00 73.19 140 THR A CA 1
ATOM 1170 C C . THR A 1 140 ? 10.576 7.694 -4.153 1.00 73.19 140 THR A C 1
ATOM 1172 O O . THR A 1 140 ? 11.298 7.884 -3.175 1.00 73.19 140 THR A O 1
ATOM 1175 N N . HIS A 1 141 ? 10.224 6.479 -4.554 1.00 69.00 141 HIS A N 1
ATOM 1176 C CA . HIS A 1 141 ? 10.651 5.246 -3.917 1.00 69.00 141 HIS A CA 1
ATOM 1177 C C . HIS A 1 141 ? 11.602 4.504 -4.845 1.00 69.00 141 HIS A C 1
ATOM 1179 O O . HIS A 1 141 ? 11.219 3.986 -5.896 1.00 69.00 141 HIS A O 1
ATOM 1185 N N . ARG A 1 142 ? 12.871 4.456 -4.444 1.00 65.94 142 ARG A N 1
ATOM 1186 C CA . ARG A 1 142 ? 13.897 3.687 -5.137 1.00 65.94 142 ARG A CA 1
ATOM 1187 C C . ARG A 1 142 ? 13.844 2.247 -4.645 1.00 65.94 142 ARG A C 1
ATOM 1189 O O . ARG A 1 142 ? 14.158 1.984 -3.487 1.00 65.94 142 ARG A O 1
ATOM 1196 N N . ILE A 1 143 ? 13.467 1.327 -5.523 1.00 63.41 143 ILE A N 1
ATOM 1197 C CA . ILE A 1 143 ? 13.496 -0.104 -5.235 1.00 63.41 143 ILE A CA 1
ATOM 1198 C C . ILE A 1 143 ? 14.729 -0.659 -5.934 1.00 63.41 143 ILE A C 1
ATOM 1200 O O . ILE A 1 143 ? 14.728 -0.928 -7.136 1.00 63.41 143 ILE A O 1
ATOM 1204 N N . GLU A 1 144 ? 15.815 -0.761 -5.174 1.00 55.28 144 GLU A N 1
ATOM 1205 C CA . GLU A 1 144 ? 17.028 -1.411 -5.654 1.00 55.28 144 GLU A CA 1
ATOM 1206 C C . GLU A 1 144 ? 16.804 -2.915 -5.713 1.00 55.28 144 GLU A C 1
ATOM 1208 O O . GLU A 1 144 ? 16.456 -3.544 -4.708 1.00 55.28 144 GLU A O 1
ATOM 1213 N N . LEU A 1 145 ? 17.023 -3.491 -6.893 1.00 54.59 145 LEU A N 1
ATOM 1214 C CA . LEU A 1 145 ? 16.940 -4.926 -7.080 1.00 54.59 145 LEU A CA 1
ATOM 1215 C C . LEU A 1 145 ? 18.254 -5.556 -6.596 1.00 54.59 145 LEU A C 1
ATOM 1217 O O . LEU A 1 145 ? 19.132 -5.876 -7.391 1.00 54.59 145 LEU A O 1
ATOM 1221 N N . LYS A 1 146 ? 18.455 -5.617 -5.272 1.00 46.44 146 LYS A N 1
ATOM 1222 C CA . LYS A 1 146 ? 19.695 -6.147 -4.689 1.00 46.44 146 LYS A CA 1
ATOM 1223 C C . LYS A 1 146 ? 19.779 -7.661 -4.880 1.00 46.44 146 LYS A C 1
ATOM 1225 O O . LYS A 1 146 ? 19.093 -8.410 -4.191 1.00 46.44 146 LYS A O 1
ATOM 1230 N N . SER A 1 147 ? 20.682 -8.091 -5.756 1.00 40.44 147 SER A N 1
ATOM 1231 C CA . SER A 1 147 ? 21.386 -9.364 -5.601 1.00 40.44 147 SER A CA 1
ATOM 1232 C C . SER A 1 147 ? 22.323 -9.251 -4.392 1.00 40.44 147 SER A C 1
ATOM 1234 O O . SER A 1 147 ?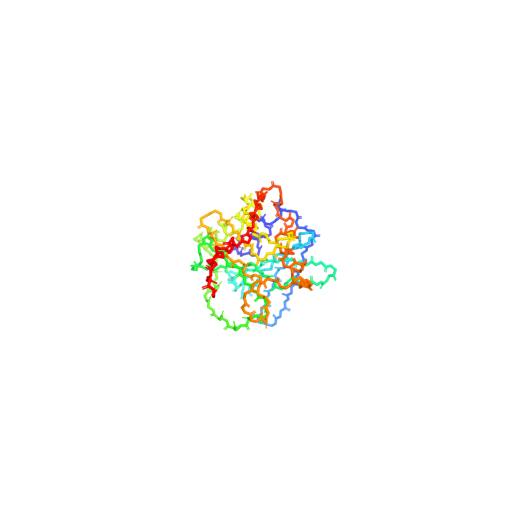 23.040 -8.262 -4.245 1.00 40.44 147 SER A O 1
ATOM 1236 N N . ASN A 1 148 ? 22.312 -10.256 -3.513 1.00 38.31 148 ASN A N 1
ATOM 1237 C CA . ASN A 1 148 ? 23.223 -10.366 -2.365 1.00 38.31 148 ASN A CA 1
ATOM 1238 C C . ASN A 1 148 ? 24.645 -10.817 -2.767 1.00 38.31 148 ASN A C 1
ATOM 1240 O O . ASN A 1 148 ? 25.348 -11.426 -1.965 1.00 38.31 148 ASN A O 1
ATOM 1244 N N . ALA A 1 149 ? 25.092 -10.529 -3.986 1.00 34.03 149 ALA A N 1
ATOM 1245 C CA . ALA A 1 149 ? 26.468 -10.747 -4.397 1.00 34.03 149 ALA A CA 1
ATOM 1246 C C . ALA A 1 149 ? 26.967 -9.498 -5.128 1.00 34.03 149 ALA A C 1
ATOM 1248 O O . ALA A 1 149 ? 26.403 -9.113 -6.144 1.00 34.03 149 ALA A O 1
ATOM 1249 N N . GLU A 1 150 ? 27.953 -8.863 -4.498 1.00 31.55 150 GLU A N 1
ATOM 1250 C CA . GLU A 1 150 ? 28.947 -7.894 -4.972 1.00 31.55 150 GLU A CA 1
ATOM 1251 C C . GLU A 1 150 ? 28.752 -7.180 -6.326 1.00 31.55 150 GLU A C 1
ATOM 1253 O O . GLU A 1 150 ? 28.469 -7.764 -7.362 1.00 31.55 150 GLU A O 1
ATOM 1258 N N . GLN A 1 151 ? 28.990 -5.868 -6.245 1.00 41.56 151 GLN A N 1
ATOM 1259 C CA . GLN A 1 151 ? 29.243 -4.857 -7.275 1.00 41.56 151 GLN A CA 1
ATOM 1260 C C . GLN A 1 151 ? 29.316 -5.260 -8.763 1.00 41.56 151 GLN A C 1
ATOM 1262 O O . GLN A 1 151 ? 29.995 -6.191 -9.179 1.00 41.56 151 GLN A O 1
ATOM 1267 N N . ASP A 1 152 ? 28.743 -4.341 -9.547 1.00 39.91 152 ASP A N 1
ATOM 1268 C CA . ASP A 1 152 ? 28.915 -4.119 -10.982 1.00 39.91 152 ASP A CA 1
ATOM 1269 C C . ASP A 1 152 ? 28.205 -5.093 -11.933 1.00 39.91 152 ASP A C 1
ATOM 1271 O O . ASP A 1 152 ? 28.781 -6.008 -12.510 1.00 39.91 152 ASP A O 1
ATOM 1275 N N . ILE A 1 153 ? 26.964 -4.703 -12.252 1.00 45.78 153 ILE A N 1
ATOM 1276 C CA . ILE A 1 153 ? 26.133 -5.175 -13.372 1.00 45.78 153 ILE A CA 1
ATOM 1277 C C . ILE A 1 153 ? 25.420 -6.514 -13.086 1.00 45.78 153 ILE A C 1
ATOM 1279 O O . ILE A 1 153 ? 26.046 -7.477 -12.655 1.00 45.78 153 ILE A O 1
ATOM 1283 N N . PRO A 1 154 ? 24.102 -6.618 -13.369 1.00 42.72 154 PRO A N 1
ATOM 1284 C CA . PRO A 1 154 ? 23.371 -7.878 -13.244 1.00 42.72 154 PRO A CA 1
ATOM 1285 C C . PRO A 1 154 ? 24.027 -8.968 -14.091 1.00 42.72 154 PRO A C 1
ATOM 1287 O O . PRO A 1 154 ? 24.220 -8.791 -15.301 1.00 42.72 154 PRO A O 1
ATOM 1290 N N . MET A 1 155 ? 24.344 -10.107 -13.476 1.00 42.72 155 MET A N 1
ATOM 1291 C CA . MET A 1 155 ? 24.814 -11.266 -14.223 1.00 42.72 155 MET A CA 1
ATOM 1292 C C . MET A 1 155 ? 23.642 -11.874 -15.016 1.00 42.72 155 MET A C 1
ATOM 1294 O O . MET A 1 155 ? 22.573 -12.121 -14.450 1.00 42.72 155 MET A O 1
ATOM 1298 N N . PRO A 1 156 ? 23.799 -12.126 -16.328 1.00 40.03 156 PRO A N 1
ATOM 1299 C CA . PRO A 1 156 ? 22.788 -12.837 -17.099 1.00 40.03 156 PRO A CA 1
ATOM 1300 C C . PRO A 1 156 ? 22.609 -14.237 -16.493 1.00 40.03 156 PRO A C 1
ATOM 1302 O O . PRO A 1 156 ? 23.586 -14.971 -16.382 1.00 40.03 156 PRO A O 1
ATOM 1305 N N . MET A 1 157 ? 21.365 -14.567 -16.117 1.00 43.00 157 MET A N 1
ATOM 1306 C CA . MET A 1 157 ? 20.884 -15.718 -15.313 1.00 43.00 157 MET A CA 1
ATOM 1307 C C . MET A 1 157 ? 20.431 -15.404 -13.877 1.00 43.00 157 MET A C 1
ATOM 1309 O O . MET A 1 157 ? 19.979 -16.309 -13.173 1.00 43.00 157 MET A O 1
ATOM 1313 N N . ASP A 1 158 ? 20.431 -14.136 -13.462 1.00 43.25 158 ASP A N 1
ATOM 1314 C CA . ASP A 1 158 ? 19.835 -13.761 -12.182 1.00 43.25 158 ASP A CA 1
ATOM 1315 C C . ASP A 1 158 ? 18.292 -13.734 -12.250 1.00 43.25 158 ASP A C 1
ATOM 1317 O O . ASP A 1 158 ? 17.659 -12.819 -12.784 1.00 43.25 158 ASP A O 1
ATOM 1321 N N . ASN A 1 159 ? 17.663 -14.780 -11.706 1.00 45.53 159 ASN A N 1
ATOM 1322 C CA . ASN A 1 159 ? 16.205 -14.954 -11.665 1.00 45.53 159 ASN A CA 1
ATOM 1323 C C . ASN A 1 159 ? 15.500 -13.993 -10.686 1.00 45.53 159 ASN A C 1
ATOM 1325 O O . ASN A 1 159 ? 14.275 -14.055 -10.532 1.00 45.53 159 ASN A O 1
ATOM 1329 N N . LEU A 1 160 ? 16.242 -13.104 -10.018 1.00 42.59 160 LEU A N 1
ATOM 1330 C CA . LEU A 1 160 ? 15.693 -12.079 -9.132 1.00 42.59 160 LEU A CA 1
ATOM 1331 C C . LEU A 1 160 ? 14.854 -11.043 -9.907 1.00 42.59 160 LEU A C 1
ATOM 1333 O O . LEU A 1 160 ? 13.787 -10.650 -9.440 1.00 42.59 160 LEU A O 1
ATOM 1337 N N . GLY A 1 161 ? 15.239 -10.698 -11.143 1.00 41.50 161 GLY A N 1
ATOM 1338 C CA . GLY A 1 161 ? 14.490 -9.759 -11.997 1.00 41.50 161 GLY A CA 1
ATOM 1339 C C . GLY A 1 161 ? 13.066 -10.229 -12.340 1.00 41.50 161 GLY A C 1
ATOM 1340 O O . GLY A 1 161 ? 12.136 -9.424 -12.388 1.00 41.50 161 GLY A O 1
ATOM 1341 N N . ILE A 1 162 ? 12.856 -11.548 -12.463 1.00 43.84 162 ILE A N 1
ATOM 1342 C CA . ILE A 1 162 ? 11.523 -12.161 -12.643 1.00 43.84 162 ILE A CA 1
ATOM 1343 C C . ILE A 1 162 ? 10.698 -12.078 -11.342 1.00 43.84 162 ILE A C 1
ATOM 1345 O O . ILE A 1 162 ? 9.471 -11.980 -11.387 1.00 43.84 162 ILE A O 1
ATOM 1349 N N . LYS A 1 163 ? 11.359 -12.069 -10.175 1.00 47.41 163 LYS A N 1
ATOM 1350 C CA . LYS A 1 163 ? 10.723 -12.049 -8.848 1.00 47.41 163 LYS A CA 1
ATOM 1351 C C . LYS A 1 163 ? 10.400 -10.645 -8.325 1.00 47.41 163 LYS A C 1
ATOM 1353 O O . LYS A 1 163 ? 9.532 -10.505 -7.473 1.00 47.41 163 LYS A O 1
ATOM 1358 N N . MET A 1 164 ? 11.036 -9.590 -8.831 1.00 44.41 164 MET A N 1
ATOM 1359 C CA . MET A 1 164 ? 10.956 -8.267 -8.187 1.00 44.41 164 MET A CA 1
ATOM 1360 C C . MET A 1 164 ? 10.023 -7.264 -8.864 1.00 44.41 164 MET A C 1
ATOM 1362 O O . MET A 1 164 ? 9.578 -6.309 -8.232 1.00 44.41 164 MET A O 1
ATOM 1366 N N . ASN A 1 165 ? 9.601 -7.532 -10.100 1.00 46.91 165 ASN A N 1
ATOM 1367 C CA . ASN A 1 165 ? 8.538 -6.766 -10.758 1.00 46.91 165 ASN A CA 1
ATOM 1368 C C . ASN A 1 165 ? 7.134 -7.103 -10.183 1.00 46.91 165 ASN A C 1
ATOM 1370 O O . ASN A 1 165 ? 6.117 -6.586 -10.636 1.00 46.91 165 ASN A O 1
ATOM 1374 N N . ILE A 1 166 ? 7.069 -7.992 -9.181 1.00 52.47 166 ILE A N 1
ATOM 1375 C CA . ILE A 1 166 ? 5.857 -8.646 -8.675 1.00 52.47 166 ILE A CA 1
ATOM 1376 C C . ILE A 1 166 ? 4.958 -7.696 -7.890 1.00 52.47 166 ILE A C 1
ATOM 1378 O O . ILE A 1 166 ? 3.750 -7.780 -8.060 1.00 52.47 166 ILE A O 1
ATOM 1382 N N . ILE A 1 167 ? 5.475 -6.767 -7.084 1.00 53.12 167 ILE A N 1
ATOM 1383 C CA . ILE A 1 167 ? 4.576 -5.951 -6.246 1.00 53.12 167 ILE A CA 1
ATOM 1384 C C . ILE A 1 167 ? 3.755 -5.006 -7.074 1.00 53.12 167 ILE A C 1
ATOM 1386 O O . ILE A 1 167 ? 2.539 -5.032 -6.987 1.00 53.12 167 ILE A O 1
ATOM 1390 N N . TRP A 1 168 ? 4.390 -4.220 -7.926 1.00 55.72 168 TRP A N 1
ATOM 1391 C CA . TRP A 1 168 ? 3.645 -3.228 -8.674 1.00 55.72 168 TRP A CA 1
ATOM 1392 C C . TRP A 1 168 ? 2.961 -3.822 -9.911 1.00 55.72 168 TRP A C 1
ATOM 1394 O O . TRP A 1 168 ? 1.876 -3.376 -10.267 1.00 55.72 168 TRP A O 1
ATOM 1404 N N . ASN A 1 169 ? 3.493 -4.883 -10.548 1.00 54.19 169 ASN A N 1
ATOM 1405 C CA . ASN A 1 169 ? 2.741 -5.627 -11.581 1.00 54.19 169 ASN A CA 1
ATOM 1406 C C . ASN A 1 169 ? 1.561 -6.426 -11.030 1.00 54.19 169 ASN A C 1
ATOM 1408 O O . ASN A 1 169 ? 0.567 -6.552 -11.742 1.00 54.19 169 ASN A O 1
ATOM 1412 N N . ASN A 1 170 ? 1.644 -6.945 -9.802 1.00 58.53 170 ASN A N 1
ATOM 1413 C CA . ASN A 1 170 ? 0.544 -7.695 -9.189 1.00 58.53 170 ASN A CA 1
ATOM 1414 C C . ASN A 1 170 ? -0.304 -6.842 -8.239 1.00 58.53 170 ASN A C 1
ATOM 1416 O O . ASN A 1 170 ? -1.322 -7.330 -7.742 1.00 58.53 170 ASN A O 1
ATOM 1420 N N . LEU A 1 171 ? 0.057 -5.571 -8.028 1.00 65.50 171 LEU A N 1
ATOM 1421 C CA . LEU A 1 171 ? -0.837 -4.545 -7.510 1.00 65.50 171 LEU A CA 1
ATOM 1422 C C . LEU A 1 171 ? -1.846 -4.214 -8.595 1.00 65.50 171 LEU A C 1
ATOM 1424 O O . LEU A 1 171 ? -1.673 -3.300 -9.397 1.00 65.50 171 LEU A O 1
ATOM 1428 N N . LYS A 1 172 ? -2.896 -5.033 -8.654 1.00 68.81 172 LYS A N 1
ATOM 1429 C CA . LYS A 1 172 ? -4.004 -4.820 -9.585 1.00 68.81 172 LYS A CA 1
ATOM 1430 C C . LYS A 1 172 ? -4.913 -3.683 -9.144 1.00 68.81 172 LYS A C 1
ATOM 1432 O O . LYS A 1 172 ? -5.677 -3.166 -9.960 1.00 68.81 172 LYS A O 1
ATOM 1437 N N . ILE A 1 173 ? -4.793 -3.269 -7.885 1.00 72.00 173 ILE A N 1
ATOM 1438 C CA . ILE A 1 173 ? -5.386 -2.037 -7.384 1.00 72.00 173 ILE A CA 1
ATOM 1439 C C . ILE A 1 173 ? -4.929 -0.891 -8.288 1.00 72.00 173 ILE A C 1
ATOM 1441 O O . ILE A 1 173 ? -3.739 -0.661 -8.476 1.00 72.00 173 ILE A O 1
ATOM 1445 N N . ASN A 1 174 ? -5.905 -0.211 -8.885 1.00 71.75 174 ASN A N 1
ATOM 1446 C CA . ASN A 1 174 ? -5.701 0.966 -9.716 1.00 71.75 174 ASN A CA 1
ATOM 1447 C C . ASN A 1 174 ? -4.727 0.805 -10.906 1.00 71.75 174 ASN A C 1
ATOM 1449 O O . ASN A 1 174 ? -4.161 1.784 -11.396 1.00 71.75 174 ASN A O 1
ATOM 1453 N N . ALA A 1 175 ? -4.579 -0.414 -11.441 1.00 71.12 175 ALA A N 1
ATOM 1454 C CA . ALA A 1 175 ? -3.672 -0.698 -12.559 1.00 71.12 175 ALA A CA 1
ATOM 1455 C C . ALA A 1 175 ? -3.913 0.186 -13.803 1.00 71.12 175 ALA A C 1
ATOM 1457 O O . ALA A 1 175 ? -2.989 0.424 -14.578 1.00 71.12 175 ALA A O 1
ATOM 1458 N N . ARG A 1 176 ? -5.138 0.702 -13.978 1.00 77.75 176 ARG A N 1
ATOM 1459 C CA . ARG A 1 176 ? -5.528 1.618 -15.065 1.00 77.75 176 ARG A CA 1
ATOM 1460 C C . ARG A 1 176 ? -4.861 2.999 -15.005 1.00 77.75 176 ARG A C 1
ATOM 1462 O O . ARG A 1 176 ? -4.690 3.614 -16.049 1.00 77.75 176 ARG A O 1
ATOM 1469 N N . ASN A 1 177 ? -4.486 3.473 -13.815 1.00 80.31 177 ASN A N 1
ATOM 1470 C CA . ASN A 1 177 ? -3.906 4.808 -13.619 1.00 80.31 177 ASN A CA 1
ATOM 1471 C C . ASN A 1 177 ? -2.372 4.771 -13.545 1.00 80.31 177 ASN A C 1
ATOM 1473 O O . ASN A 1 177 ? -1.720 5.795 -13.352 1.00 80.31 177 ASN A O 1
ATOM 1477 N N . ARG A 1 178 ? -1.781 3.588 -13.728 1.00 76.81 178 ARG A N 1
ATOM 1478 C CA . ARG A 1 178 ? -0.337 3.383 -13.715 1.00 76.81 178 ARG A CA 1
ATOM 1479 C C . ARG A 1 178 ? 0.295 3.774 -15.045 1.00 76.81 178 ARG A C 1
ATOM 1481 O O . ARG A 1 178 ? -0.157 3.353 -16.109 1.00 76.81 178 ARG A O 1
ATOM 1488 N N . LYS A 1 179 ? 1.408 4.502 -14.978 1.00 81.31 179 LYS A N 1
ATOM 1489 C CA . LYS A 1 179 ? 2.235 4.847 -16.145 1.00 81.31 179 LYS A CA 1
ATOM 1490 C C . LYS A 1 179 ? 3.573 4.123 -16.071 1.00 81.31 179 LYS A C 1
ATOM 1492 O O . LYS A 1 179 ? 4.165 4.030 -15.001 1.00 81.31 179 LYS A O 1
ATOM 1497 N N . LYS A 1 180 ? 4.063 3.623 -17.207 1.00 79.94 180 LYS A N 1
ATOM 1498 C CA . LYS A 1 180 ? 5.353 2.926 -17.305 1.00 79.94 180 LYS A CA 1
ATOM 1499 C C . LYS A 1 180 ? 6.250 3.598 -18.331 1.00 79.94 180 LYS A C 1
ATOM 1501 O O . LYS A 1 180 ? 5.811 3.872 -19.444 1.00 79.94 180 LYS A O 1
ATOM 1506 N N . SER A 1 181 ? 7.507 3.808 -17.960 1.00 80.31 181 SER A N 1
ATOM 1507 C CA . SER A 1 181 ? 8.576 4.284 -18.832 1.00 80.31 181 SER A CA 1
ATOM 1508 C C . SER A 1 181 ? 9.771 3.347 -18.710 1.00 80.31 181 SER A C 1
ATOM 1510 O O . SER A 1 181 ? 10.282 3.142 -17.609 1.00 80.31 181 SER A O 1
ATOM 1512 N N . ILE A 1 182 ? 10.234 2.804 -19.836 1.00 78.56 182 ILE A N 1
ATOM 1513 C CA . ILE A 1 182 ? 11.411 1.931 -19.892 1.00 78.56 182 ILE A CA 1
ATOM 1514 C C . ILE A 1 182 ? 12.600 2.753 -20.387 1.00 78.56 182 ILE A C 1
ATOM 1516 O O . ILE A 1 182 ? 12.536 3.381 -21.443 1.00 78.56 182 ILE A O 1
ATOM 1520 N N . ILE A 1 183 ? 13.677 2.757 -19.608 1.00 78.00 183 ILE A N 1
ATOM 1521 C CA . ILE A 1 183 ? 14.932 3.446 -19.896 1.00 78.00 183 ILE A CA 1
ATOM 1522 C C . ILE A 1 183 ? 15.988 2.377 -20.165 1.00 78.00 183 ILE A C 1
ATOM 1524 O O . ILE A 1 183 ? 16.450 1.695 -19.250 1.00 78.00 183 ILE A O 1
ATOM 1528 N N . GLU A 1 184 ? 16.375 2.229 -21.430 1.00 78.25 184 GLU A N 1
ATOM 1529 C CA . GLU A 1 184 ? 17.410 1.276 -21.823 1.00 78.25 184 GLU A CA 1
ATOM 1530 C C . GLU A 1 184 ? 18.807 1.855 -21.565 1.00 78.25 184 GLU A C 1
ATOM 1532 O O . GLU A 1 184 ? 19.221 2.855 -22.163 1.00 78.25 184 GLU A O 1
ATOM 1537 N N . VAL A 1 185 ? 19.555 1.211 -20.672 1.00 72.50 185 VAL A N 1
ATOM 1538 C CA . VAL A 1 185 ? 20.925 1.594 -20.343 1.00 72.50 185 VAL A CA 1
ATOM 1539 C C . VAL A 1 185 ? 21.878 0.987 -21.358 1.00 72.50 185 VAL A C 1
ATOM 1541 O O . VAL A 1 185 ? 21.992 -0.229 -21.504 1.00 72.50 185 VAL A O 1
ATOM 1544 N N . LYS A 1 186 ? 22.592 1.857 -22.073 1.00 74.25 186 LYS A N 1
ATOM 1545 C CA . LYS A 1 186 ? 23.614 1.448 -23.037 1.00 74.25 186 LYS A CA 1
ATOM 1546 C C . LYS A 1 186 ? 24.958 1.272 -22.326 1.00 74.25 186 LYS A C 1
ATOM 1548 O O . LYS A 1 186 ? 25.286 2.077 -21.455 1.00 74.25 186 LYS A O 1
ATOM 1553 N N . PRO A 1 187 ? 25.762 0.259 -22.696 1.00 63.38 187 PRO A N 1
ATOM 1554 C CA . PRO A 1 187 ? 27.106 0.114 -22.156 1.00 63.38 187 PRO A CA 1
ATOM 1555 C C . PRO A 1 187 ? 27.944 1.356 -22.475 1.00 63.38 187 PRO A C 1
ATOM 1557 O O . PRO A 1 187 ? 27.845 1.923 -23.567 1.00 63.38 187 PRO A O 1
ATOM 1560 N N . LEU A 1 188 ? 28.793 1.758 -21.527 1.00 63.31 188 LEU A N 1
ATOM 1561 C CA . LEU A 1 188 ? 29.772 2.816 -21.753 1.00 63.31 188 LEU A CA 1
ATOM 1562 C C . LEU A 1 188 ? 30.657 2.420 -22.941 1.00 63.31 188 LEU A C 1
ATOM 1564 O O . LEU A 1 188 ? 31.262 1.344 -22.948 1.00 63.31 188 LEU A O 1
ATOM 1568 N N . LYS A 1 189 ? 30.739 3.282 -23.961 1.00 59.59 189 LYS A N 1
ATOM 1569 C CA . LYS A 1 189 ? 31.712 3.100 -25.042 1.00 59.59 189 LYS A CA 1
ATOM 1570 C C . LYS A 1 189 ? 33.104 3.221 -24.422 1.00 59.59 189 LYS A C 1
ATOM 1572 O O . LYS A 1 189 ? 33.470 4.296 -23.955 1.00 59.59 189 LYS A O 1
ATOM 1577 N N . LYS A 1 190 ? 33.881 2.133 -24.404 1.00 54.28 190 LYS A N 1
ATOM 1578 C CA . LYS A 1 190 ? 35.305 2.215 -24.062 1.00 54.28 190 LYS A CA 1
ATOM 1579 C C . LYS A 1 190 ? 35.980 3.092 -25.115 1.00 54.28 190 LYS A C 1
ATOM 1581 O O . LYS A 1 190 ? 36.085 2.683 -26.269 1.00 54.28 190 LYS A O 1
ATOM 1586 N N . ASN A 1 191 ? 36.460 4.269 -24.723 1.00 48.16 191 ASN A N 1
ATOM 1587 C CA . ASN A 1 191 ? 37.501 4.941 -25.488 1.00 48.16 191 ASN A CA 1
ATOM 1588 C C . ASN A 1 191 ? 38.768 4.106 -25.303 1.00 48.16 191 ASN A C 1
ATOM 1590 O O . ASN A 1 191 ? 39.467 4.231 -24.301 1.00 48.16 191 ASN A O 1
ATOM 1594 N N . VAL A 1 192 ? 39.014 3.185 -26.233 1.00 46.47 192 VAL A N 1
ATOM 1595 C CA . VAL A 1 192 ? 40.281 2.462 -26.297 1.00 46.47 192 VAL A CA 1
ATOM 1596 C C . VAL A 1 192 ? 41.329 3.480 -26.728 1.00 46.47 192 VAL A C 1
ATOM 1598 O O . VAL A 1 192 ? 41.501 3.748 -27.914 1.00 46.47 192 VAL A O 1
ATOM 1601 N N . VAL A 1 193 ? 42.005 4.094 -25.758 1.00 49.34 193 VAL A N 1
ATOM 1602 C CA . VAL A 1 193 ? 43.280 4.756 -26.020 1.00 49.34 193 VAL A CA 1
ATOM 1603 C C . VAL A 1 193 ? 44.235 3.632 -26.408 1.00 49.34 193 VAL A C 1
ATOM 1605 O O . VAL A 1 193 ? 44.654 2.851 -25.558 1.00 49.34 193 VAL A O 1
ATOM 1608 N N . GLN A 1 194 ? 44.508 3.491 -27.707 1.00 43.94 194 GLN A N 1
ATOM 1609 C CA . GLN A 1 194 ? 45.587 2.639 -28.195 1.00 43.94 194 GLN A CA 1
ATOM 1610 C C . GLN A 1 194 ? 46.894 3.162 -27.593 1.00 43.94 194 GLN A C 1
ATOM 1612 O O . GLN A 1 194 ? 47.469 4.129 -28.091 1.00 43.94 194 GLN A O 1
ATOM 1617 N N . GLN A 1 195 ? 47.365 2.539 -26.515 1.00 45.44 195 GLN A N 1
ATOM 1618 C CA . GLN A 1 195 ? 48.768 2.645 -26.148 1.00 45.44 195 GLN A CA 1
ATOM 1619 C C . GLN A 1 195 ? 49.546 1.872 -27.212 1.00 45.44 195 GLN A C 1
ATOM 1621 O O . GLN A 1 195 ? 49.481 0.646 -27.281 1.00 45.44 195 GLN A O 1
ATOM 1626 N N . ARG A 1 196 ? 50.196 2.618 -28.109 1.00 41.16 196 ARG A N 1
ATOM 1627 C CA . ARG A 1 196 ? 51.211 2.069 -29.007 1.00 41.16 196 ARG A CA 1
ATOM 1628 C C . ARG A 1 196 ? 52.375 1.603 -28.131 1.00 41.16 196 ARG A C 1
ATOM 1630 O O . ARG A 1 196 ? 52.935 2.425 -27.408 1.00 41.16 196 ARG A O 1
ATOM 1637 N N . VAL A 1 197 ? 52.659 0.303 -28.173 1.00 49.72 197 VAL A N 1
ATOM 1638 C CA . VAL A 1 197 ? 53.931 -0.282 -27.724 1.00 49.72 197 VAL A CA 1
ATOM 1639 C C . VAL A 1 197 ? 54.938 -0.125 -28.851 1.00 49.72 197 VAL A C 1
ATOM 1641 O O . VAL A 1 197 ? 54.519 -0.329 -30.016 1.00 49.72 197 VAL A O 1
#

Organism: NCBI:txid2883124

Foldseek 3Di:
DDDFDVVVCCVVCVVVPFPDWDWDDDPQKIKIWTHDQFKIWIWIASDRFKTQWIKIWGHDPNDTAQKIWTQQPPAVLSTDIDGNVPDPPCSDDRIQGPDPVSVVSVCSNCCLLQPQEWEWEFEDEPRFTQWIWIGRPPHIDTDGLDDPDDDDDDDPPPCSSVRPVCTNVSSPRPVVNYHYDYHYDDDDDPPPPPPDD

pLDDT: mean 73.84, std 17.13, range [31.55, 94.5]